Protein AF-0000000087766538 (afdb_homodimer)

Organism: Geotrichum candidum (NCBI:txid1173061)

Structure (mmCIF, N/CA/C/O backbone):
data_AF-0000000087766538-model_v1
#
loop_
_entity.id
_entity.type
_entity.pdbx_description
1 polymer 'Protein PBDC1 homolog'
#
loop_
_atom_site.group_PDB
_atom_site.id
_atom_site.type_symbol
_atom_site.label_atom_id
_atom_site.label_alt_id
_atom_site.label_comp_id
_atom_site.label_asym_id
_atom_site.label_entity_id
_atom_site.label_seq_id
_atom_site.pdbx_PDB_ins_code
_atom_site.Cartn_x
_atom_site.Cartn_y
_atom_site.Cartn_z
_atom_site.occupancy
_atom_site.B_iso_or_equiv
_atom_site.auth_seq_id
_atom_site.auth_comp_id
_atom_site.auth_asym_id
_atom_site.auth_atom_id
_atom_site.pdbx_PDB_model_num
ATOM 1 N N . MET A 1 1 ? 23.531 15.75 -29.156 1 29.16 1 MET A N 1
ATOM 2 C CA . MET A 1 1 ? 23.188 15.992 -27.766 1 29.16 1 MET A CA 1
ATOM 3 C C . MET A 1 1 ? 21.688 15.945 -27.562 1 29.16 1 MET A C 1
ATOM 5 O O . MET A 1 1 ? 20.969 16.859 -27.984 1 29.16 1 MET A O 1
ATOM 9 N N . SER A 1 2 ? 20.969 14.914 -27.734 1 35.72 2 SER A N 1
ATOM 10 C CA . SER A 1 2 ? 19.531 14.688 -27.859 1 35.72 2 SER A CA 1
ATOM 11 C C . SER A 1 2 ? 18.781 15.312 -26.688 1 35.72 2 SER A C 1
ATOM 13 O O . SER A 1 2 ? 19.109 15.055 -25.531 1 35.72 2 SER A O 1
ATOM 15 N N . LEU A 1 3 ? 18.484 16.562 -26.641 1 35.94 3 LEU A N 1
ATOM 16 C CA . LEU A 1 3 ? 17.922 17.547 -25.719 1 35.94 3 LEU A CA 1
ATOM 17 C C . LEU A 1 3 ? 16.719 16.984 -24.984 1 35.94 3 LEU A C 1
ATOM 19 O O . LEU A 1 3 ? 15.656 16.812 -25.578 1 35.94 3 LEU A O 1
ATOM 23 N N . ASN A 1 4 ? 16.719 15.859 -24.281 1 43.88 4 ASN A N 1
ATOM 24 C CA . ASN A 1 4 ? 15.742 15.219 -23.422 1 43.88 4 ASN A CA 1
ATOM 25 C C . ASN A 1 4 ? 14.914 16.25 -22.656 1 43.88 4 ASN A C 1
ATOM 27 O O . ASN A 1 4 ? 15.359 16.766 -21.625 1 43.88 4 ASN A O 1
ATOM 31 N N . THR A 1 5 ? 14.336 17.188 -23.359 1 47.28 5 THR A N 1
ATOM 32 C CA . THR A 1 5 ? 13.523 18.312 -22.938 1 47.28 5 THR A CA 1
ATOM 33 C C . THR A 1 5 ? 12.484 17.875 -21.906 1 47.28 5 THR A C 1
ATOM 35 O O . THR A 1 5 ? 11.703 16.953 -22.156 1 47.28 5 THR A O 1
ATOM 38 N N . PHE A 1 6 ? 12.734 18.141 -20.672 1 52.09 6 PHE A N 1
ATOM 39 C CA . PHE A 1 6 ? 11.781 17.953 -19.578 1 52.09 6 PHE A CA 1
ATOM 40 C C . PHE A 1 6 ? 10.406 18.484 -19.969 1 52.09 6 PHE A C 1
ATOM 42 O O . PHE A 1 6 ? 10.266 19.656 -20.344 1 52.09 6 PHE A O 1
ATOM 49 N N . ASN A 1 7 ? 9.547 17.781 -20.609 1 60.47 7 ASN A N 1
ATOM 50 C CA . ASN A 1 7 ? 8.156 18.109 -20.891 1 60.47 7 ASN A CA 1
ATOM 51 C C . ASN A 1 7 ? 7.285 17.969 -19.641 1 60.47 7 ASN A C 1
ATOM 53 O O . ASN A 1 7 ? 7.039 16.859 -19.172 1 60.47 7 ASN A O 1
ATOM 57 N N . ALA A 1 8 ? 6.992 19.094 -19.047 1 62.19 8 ALA A N 1
ATOM 58 C CA . ALA A 1 8 ? 6.215 19.234 -17.812 1 62.19 8 ALA A CA 1
ATOM 59 C C . ALA A 1 8 ? 4.93 18.422 -17.875 1 62.19 8 ALA A C 1
ATOM 61 O O . ALA A 1 8 ? 4.531 17.797 -16.891 1 62.19 8 ALA A O 1
ATOM 62 N N . GLU A 1 9 ? 4.336 18.453 -19.078 1 65.44 9 GLU A N 1
ATOM 63 C CA . GLU A 1 9 ? 3.088 17.719 -19.234 1 65.44 9 GLU A CA 1
ATOM 64 C C . GLU A 1 9 ? 3.314 16.219 -19.094 1 65.44 9 GLU A C 1
ATOM 66 O O . GLU A 1 9 ? 2.508 15.516 -18.484 1 65.44 9 GLU A O 1
ATOM 71 N N . THR A 1 10 ? 4.395 15.789 -19.75 1 64.88 10 THR A N 1
ATOM 72 C CA . THR A 1 10 ? 4.715 14.367 -19.656 1 64.88 10 THR A CA 1
ATOM 73 C C . THR A 1 10 ? 5.043 13.984 -18.219 1 64.88 10 THR A C 1
ATOM 75 O O . THR A 1 10 ? 4.613 12.938 -17.734 1 64.88 10 THR A O 1
ATOM 78 N N . ALA A 1 11 ? 5.711 14.875 -17.641 1 63.84 11 ALA A N 1
ATOM 79 C CA . ALA A 1 11 ? 6.082 14.633 -16.25 1 63.84 11 ALA A CA 1
ATOM 80 C C . ALA A 1 11 ? 4.844 14.555 -15.359 1 63.84 11 ALA A C 1
ATOM 82 O O . ALA A 1 11 ? 4.75 13.68 -14.492 1 63.84 11 ALA A O 1
ATOM 83 N N . GLU A 1 12 ? 3.891 15.453 -15.578 1 70.38 12 GLU A N 1
ATOM 84 C CA . GLU A 1 12 ? 2.658 15.477 -14.789 1 70.38 12 GLU A CA 1
ATOM 85 C C . GLU A 1 12 ? 1.838 14.211 -15.023 1 70.38 12 GLU A C 1
ATOM 87 O O . GLU A 1 12 ? 1.269 13.648 -14.086 1 70.38 12 GLU A O 1
ATOM 92 N N . ASN A 1 13 ? 1.765 13.852 -16.234 1 71.31 13 ASN A N 1
ATOM 93 C CA . ASN A 1 13 ? 1.028 12.633 -16.562 1 71.31 13 ASN A CA 1
ATOM 94 C C . ASN A 1 13 ? 1.646 11.406 -15.891 1 71.31 13 ASN A C 1
ATOM 96 O O . ASN A 1 13 ? 0.929 10.547 -15.383 1 71.31 13 ASN A O 1
ATOM 100 N N . LEU A 1 14 ? 2.947 11.43 -15.898 1 71.88 14 LEU A N 1
ATOM 101 C CA . LEU A 1 14 ? 3.656 10.312 -15.281 1 71.88 14 LEU A CA 1
ATOM 102 C C . LEU A 1 14 ? 3.418 10.289 -13.773 1 71.88 14 LEU A C 1
ATOM 104 O O . LEU A 1 14 ? 3.25 9.219 -13.188 1 71.88 14 LEU A O 1
ATOM 108 N N . GLU A 1 15 ? 3.332 11.445 -13.242 1 73.69 15 GLU A N 1
ATOM 109 C CA . GLU A 1 15 ? 3.076 11.547 -11.812 1 73.69 15 GLU A CA 1
ATOM 110 C C . GLU A 1 15 ? 1.677 11.047 -11.461 1 73.69 15 GLU A C 1
ATOM 112 O O . GLU A 1 15 ? 1.487 10.367 -10.445 1 73.69 15 GLU A O 1
ATOM 117 N N . ASP A 1 16 ? 0.79 11.367 -12.281 1 77.88 16 ASP A N 1
ATOM 118 C CA . ASP A 1 16 ? -0.583 10.93 -12.047 1 77.88 16 ASP A CA 1
ATOM 119 C C . ASP A 1 16 ? -0.696 9.406 -12.148 1 77.88 16 ASP A C 1
ATOM 121 O O . ASP A 1 16 ? -1.413 8.781 -11.367 1 77.88 16 ASP A O 1
ATOM 125 N N . ILE A 1 17 ? 0 8.922 -13.07 1 74.81 17 ILE A N 1
ATOM 126 C CA . ILE A 1 17 ? -0.01 7.473 -13.258 1 74.81 17 ILE A CA 1
ATOM 127 C C . ILE A 1 17 ? 0.604 6.789 -12.039 1 74.81 17 ILE A C 1
ATOM 129 O O . ILE A 1 17 ? 0.062 5.805 -11.531 1 74.81 17 ILE A O 1
ATOM 133 N N . GLU A 1 18 ? 1.652 7.383 -11.625 1 76.25 18 GLU A N 1
ATOM 134 C CA . GLU A 1 18 ? 2.33 6.844 -10.453 1 76.25 18 GLU A CA 1
ATOM 135 C C . GLU A 1 18 ? 1.41 6.84 -9.234 1 76.25 18 GLU A C 1
ATOM 137 O O . GLU A 1 18 ? 1.348 5.855 -8.5 1 76.25 18 GLU A O 1
ATOM 142 N N . LYS A 1 19 ? 0.728 7.852 -9.148 1 82.69 19 LYS A N 1
ATOM 143 C CA . LYS A 1 19 ? -0.193 7.988 -8.023 1 82.69 19 LYS A CA 1
ATOM 144 C C . LYS A 1 19 ? -1.316 6.957 -8.109 1 82.69 19 LYS A C 1
ATOM 146 O O . LYS A 1 19 ? -1.611 6.273 -7.129 1 82.69 19 LYS A O 1
ATOM 151 N N . GLN A 1 20 ? -1.829 6.859 -9.281 1 83.44 20 GLN A N 1
ATOM 152 C CA . GLN A 1 20 ? -2.941 5.93 -9.453 1 83.44 20 GLN A CA 1
ATOM 153 C C . GLN A 1 20 ? -2.496 4.492 -9.211 1 83.44 20 GLN A C 1
ATOM 155 O O . GLN A 1 20 ? -3.217 3.709 -8.594 1 83.44 20 GLN A O 1
ATOM 160 N N . PHE A 1 21 ? -1.328 4.25 -9.672 1 86.31 21 PHE A N 1
ATOM 161 C CA . PHE A 1 21 ? -0.797 2.908 -9.461 1 86.31 21 PHE A CA 1
ATOM 162 C C . PHE A 1 21 ? -0.579 2.637 -7.98 1 86.31 21 PHE A C 1
ATOM 164 O O . PHE A 1 21 ? -0.972 1.586 -7.473 1 86.31 21 PHE A O 1
ATOM 171 N N . ALA A 1 22 ? 0.004 3.547 -7.32 1 89.25 22 ALA A N 1
ATOM 172 C CA . ALA A 1 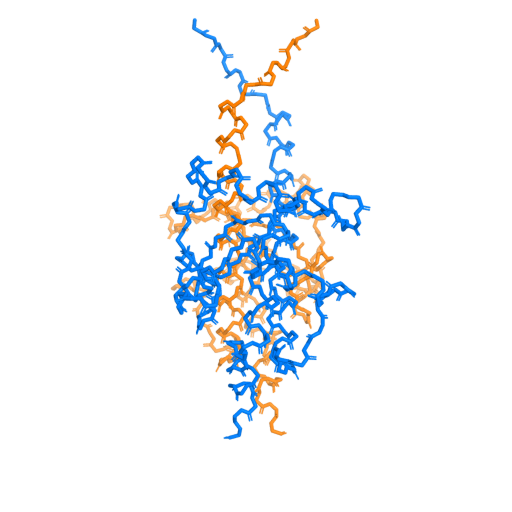22 ? 0.286 3.385 -5.898 1 89.25 22 ALA A CA 1
ATOM 173 C C . ALA A 1 22 ? -1.002 3.203 -5.102 1 89.25 22 ALA A C 1
ATOM 175 O O . ALA A 1 22 ? -1.091 2.322 -4.242 1 89.25 22 ALA A O 1
ATOM 176 N N . VAL A 1 23 ? -1.956 3.939 -5.406 1 90.69 23 VAL A N 1
ATOM 177 C CA . VAL A 1 23 ? -3.24 3.889 -4.715 1 90.69 23 VAL A CA 1
ATOM 178 C C . VAL A 1 23 ? -3.881 2.518 -4.914 1 90.69 23 VAL A C 1
ATOM 180 O O . VAL A 1 23 ? -4.316 1.881 -3.949 1 90.69 23 VAL A O 1
ATOM 183 N N . LYS A 1 24 ? -3.863 2.039 -6.109 1 90.44 24 LYS A N 1
ATOM 184 C CA . LYS A 1 24 ? -4.461 0.739 -6.398 1 90.44 24 LYS A CA 1
ATOM 185 C C . LYS A 1 24 ? -3.684 -0.386 -5.723 1 90.44 24 LYS A C 1
ATOM 187 O O . LYS A 1 24 ? -4.281 -1.309 -5.16 1 90.44 24 LYS A O 1
ATOM 192 N N . ALA A 1 25 ? -2.416 -0.225 -5.773 1 90.06 25 ALA A N 1
ATOM 193 C CA . ALA A 1 25 ? -1.562 -1.25 -5.18 1 90.06 25 ALA A CA 1
ATOM 194 C C . ALA A 1 25 ? -1.761 -1.321 -3.67 1 90.06 25 ALA A C 1
ATOM 196 O O . ALA A 1 25 ? -1.919 -2.408 -3.107 1 90.06 25 ALA A O 1
ATOM 197 N N . VAL A 1 26 ? -1.778 -0.233 -3.055 1 90.69 26 VAL A N 1
ATOM 198 C CA . VAL A 1 26 ? -1.943 -0.183 -1.606 1 90.69 26 VAL A CA 1
ATOM 199 C C . VAL A 1 26 ? -3.334 -0.686 -1.227 1 90.69 26 VAL A C 1
ATOM 201 O O . VAL A 1 26 ? -3.484 -1.454 -0.274 1 90.69 26 VAL A O 1
ATOM 204 N N . ALA A 1 27 ? -4.328 -0.229 -1.927 1 92.06 27 ALA A N 1
ATOM 205 C CA . ALA A 1 27 ? -5.699 -0.667 -1.667 1 92.06 27 ALA A CA 1
ATOM 206 C C . ALA A 1 27 ? -5.82 -2.184 -1.792 1 92.06 27 ALA A C 1
ATOM 208 O O . ALA A 1 27 ? -6.441 -2.832 -0.947 1 92.06 27 ALA A O 1
ATOM 209 N N . HIS A 1 28 ? -5.242 -2.689 -2.791 1 92.31 28 HIS A N 1
ATOM 210 C CA . HIS A 1 28 ? -5.266 -4.133 -2.986 1 92.31 28 HIS A CA 1
ATOM 211 C C . HIS A 1 28 ? -4.57 -4.855 -1.839 1 92.31 28 HIS A C 1
ATOM 213 O O . HIS A 1 28 ? -5.141 -5.77 -1.239 1 92.31 28 HIS A O 1
ATOM 219 N N . ALA A 1 29 ? -3.377 -4.426 -1.562 1 94.19 29 ALA A N 1
ATOM 220 C CA . ALA A 1 29 ? -2.6 -5.062 -0.504 1 94.19 29 ALA A CA 1
ATOM 221 C C . ALA A 1 29 ? -3.34 -5.012 0.829 1 94.19 29 ALA A C 1
ATOM 223 O O . ALA A 1 29 ? -3.414 -6.012 1.544 1 94.19 29 ALA A O 1
ATOM 224 N N . GLN A 1 30 ? -3.914 -3.885 1.136 1 93 30 GLN A N 1
ATOM 225 C CA . GLN A 1 30 ? -4.652 -3.713 2.383 1 93 30 GLN A CA 1
ATOM 226 C C . GLN A 1 30 ? -5.891 -4.605 2.418 1 93 30 GLN A C 1
ATOM 228 O O . GLN A 1 30 ? -6.168 -5.246 3.432 1 93 30 GLN A O 1
ATOM 233 N N . THR A 1 31 ? -6.609 -4.598 1.403 1 93.5 31 THR A N 1
ATOM 234 C CA . THR A 1 31 ? -7.805 -5.434 1.316 1 93.5 31 THR A CA 1
ATOM 235 C C . THR A 1 31 ? -7.441 -6.906 1.483 1 93.5 31 THR A C 1
ATOM 237 O O . THR A 1 31 ? -8.094 -7.629 2.24 1 93.5 31 THR A O 1
ATOM 240 N N . TYR A 1 32 ? -6.469 -7.289 0.818 1 95.25 32 TYR A N 1
ATOM 241 C CA . TYR A 1 32 ? -6.043 -8.688 0.873 1 95.25 32 TYR A CA 1
ATOM 242 C C . TYR A 1 32 ? -5.629 -9.07 2.287 1 95.25 32 TYR A C 1
ATOM 244 O O . TYR A 1 32 ? -6.07 -10.102 2.811 1 95.25 32 TYR A O 1
ATOM 252 N N . MET A 1 33 ? -4.836 -8.266 2.936 1 94.31 33 MET A N 1
ATOM 253 C CA . MET A 1 33 ? -4.398 -8.547 4.301 1 94.31 33 MET A CA 1
ATOM 254 C C . MET A 1 33 ? -5.59 -8.57 5.258 1 94.31 33 MET A C 1
ATOM 256 O O . MET A 1 33 ? -5.629 -9.383 6.18 1 94.31 33 MET A O 1
ATOM 260 N N . THR A 1 34 ? -6.516 -7.695 5.02 1 91.38 34 THR A N 1
ATOM 261 C CA . THR A 1 34 ? -7.727 -7.672 5.836 1 91.38 34 THR A CA 1
ATOM 262 C C . THR A 1 34 ? -8.5 -8.984 5.691 1 91.38 34 THR A C 1
ATOM 264 O O . THR A 1 34 ? -8.945 -9.562 6.684 1 91.38 34 THR A O 1
ATOM 267 N N . ILE A 1 35 ? -8.664 -9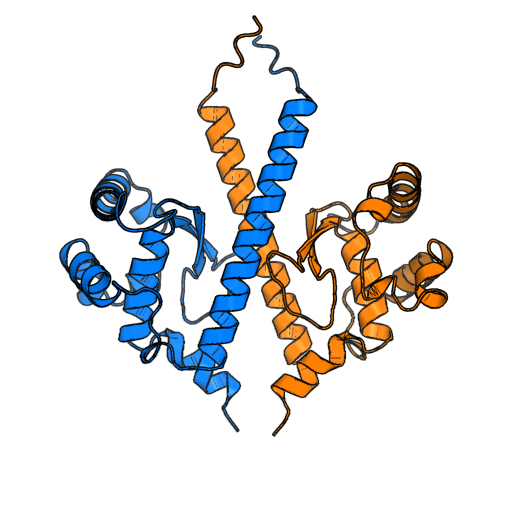.469 4.484 1 94.5 35 ILE A N 1
ATOM 268 C CA . ILE A 1 35 ? -9.375 -10.719 4.234 1 94.5 35 ILE A CA 1
ATOM 269 C C . ILE A 1 35 ? -8.641 -11.867 4.922 1 94.5 35 ILE A C 1
ATOM 271 O O . ILE A 1 35 ? -9.273 -12.711 5.566 1 94.5 35 ILE A O 1
ATOM 275 N N . LEU A 1 36 ? -7.316 -11.883 4.859 1 96.06 36 LEU A N 1
ATOM 276 C CA . LEU A 1 36 ? -6.512 -12.938 5.461 1 96.06 36 LEU A CA 1
ATOM 277 C C . LEU A 1 36 ? -6.613 -12.898 6.98 1 96.06 36 LEU A C 1
ATOM 279 O O . LEU A 1 36 ? -6.406 -13.914 7.648 1 96.06 36 LEU A O 1
ATOM 283 N N . SER A 1 37 ? -6.836 -11.711 7.492 1 92.5 37 SER A N 1
ATOM 284 C CA . SER A 1 37 ? -6.977 -11.586 8.938 1 92.5 37 SER A CA 1
ATOM 285 C C . SER A 1 37 ? -8.344 -12.07 9.406 1 92.5 37 SER A C 1
ATOM 287 O O . SER A 1 37 ? -8.516 -12.453 10.57 1 92.5 37 SER A O 1
ATOM 289 N N . LYS A 1 38 ? -9.328 -12.086 8.539 1 93.12 38 LYS A N 1
ATOM 290 C CA . LYS A 1 38 ? -10.695 -12.438 8.906 1 93.12 38 LYS A CA 1
ATOM 291 C C . LYS A 1 38 ? -11 -13.891 8.57 1 93.12 38 LYS A C 1
ATOM 293 O O . LYS A 1 38 ? -11.883 -14.5 9.164 1 93.12 38 LYS A O 1
ATOM 298 N N . ARG A 1 39 ? -10.32 -14.43 7.582 1 96.38 39 ARG A N 1
ATOM 299 C CA . ARG A 1 39 ? -10.484 -15.812 7.141 1 96.38 39 ARG A CA 1
ATOM 300 C C . ARG A 1 39 ? -9.133 -16.469 6.867 1 96.38 39 ARG A C 1
ATOM 302 O O . ARG A 1 39 ? -8.219 -15.812 6.359 1 96.38 39 ARG A O 1
ATOM 309 N N . LYS A 1 40 ? -9.125 -17.719 7.156 1 97.12 40 LYS A N 1
ATOM 310 C CA . LYS A 1 40 ? -7.906 -18.438 6.816 1 97.12 40 LYS A CA 1
ATOM 311 C C . LYS A 1 40 ? -7.672 -18.438 5.309 1 97.12 40 LYS A C 1
ATOM 313 O O . LYS A 1 40 ? -8.609 -18.625 4.527 1 97.12 40 LYS A O 1
ATOM 318 N N . GLY A 1 41 ? -6.438 -18.281 4.938 1 97.06 41 GLY A N 1
ATOM 319 C CA . GLY A 1 41 ? -6.098 -18.328 3.525 1 97.06 41 GLY A CA 1
ATOM 320 C C . GLY A 1 41 ? -6.531 -19.625 2.855 1 97.06 41 GLY A C 1
ATOM 321 O O . GLY A 1 41 ? -7 -19.609 1.716 1 97.06 41 GLY A O 1
ATOM 322 N N . SER A 1 42 ? -6.375 -20.656 3.533 1 97.31 42 SER A N 1
ATOM 323 C CA . SER A 1 42 ? -6.695 -21.984 3.008 1 97.31 42 SER A CA 1
ATOM 324 C C . SER A 1 42 ? -8.18 -22.109 2.684 1 97.31 42 SER A C 1
ATOM 326 O O . SER A 1 42 ? -8.586 -23.016 1.956 1 97.31 42 SER A O 1
ATOM 328 N N . GLU A 1 43 ? -8.961 -21.203 3.182 1 96.38 43 GLU A N 1
ATOM 329 C CA . GLU A 1 43 ? -10.398 -21.25 2.967 1 96.38 43 GLU A CA 1
ATOM 330 C C . GLU A 1 43 ? -10.828 -20.219 1.921 1 96.38 43 GLU A C 1
ATOM 332 O O . GLU A 1 43 ? -12 -20.172 1.539 1 96.38 43 GLU A O 1
ATOM 337 N N . LEU A 1 44 ? -9.977 -19.453 1.443 1 95.62 44 LEU A N 1
ATOM 338 C CA . LEU A 1 44 ? -10.281 -18.328 0.561 1 95.62 44 LEU A CA 1
ATOM 339 C C . LEU A 1 44 ? -10.273 -18.766 -0.899 1 95.62 44 LEU A C 1
ATOM 341 O O . LEU A 1 44 ? -9.516 -19.672 -1.277 1 95.62 44 LEU A O 1
ATOM 345 N N . ARG A 1 45 ? -11.156 -18.141 -1.675 1 94.94 45 ARG A N 1
ATOM 346 C CA . ARG A 1 45 ? -11.117 -18.172 -3.133 1 94.94 45 ARG A CA 1
ATOM 347 C C . ARG A 1 45 ? -10.812 -16.781 -3.701 1 94.94 45 ARG A C 1
ATOM 349 O O . ARG A 1 45 ? -11.562 -15.836 -3.48 1 94.94 45 ARG A O 1
ATOM 356 N N . LEU A 1 46 ? -9.734 -16.656 -4.406 1 94.38 46 LEU A N 1
ATOM 357 C CA . LEU A 1 46 ? -9.328 -15.359 -4.926 1 94.38 46 LEU A CA 1
ATOM 358 C C . LEU A 1 46 ? -10.016 -15.062 -6.25 1 94.38 46 LEU A C 1
ATOM 360 O O . LEU A 1 46 ? -10.305 -13.906 -6.559 1 94.38 46 LEU A O 1
ATOM 364 N N . THR A 1 47 ? -10.203 -16.078 -7.047 1 94.44 47 THR A N 1
ATOM 365 C CA . THR A 1 47 ? -10.891 -15.969 -8.328 1 94.44 47 THR A CA 1
ATOM 366 C C . THR A 1 47 ? -11.758 -17.203 -8.578 1 94.44 47 THR A C 1
ATOM 368 O O . THR A 1 47 ? -11.609 -18.219 -7.902 1 94.44 47 THR A O 1
ATOM 371 N N . PRO A 1 48 ? -12.586 -17.078 -9.539 1 93.94 48 PRO A N 1
ATOM 372 C CA . PRO A 1 48 ? -13.398 -18.25 -9.867 1 93.94 48 PRO A CA 1
ATOM 373 C C . PRO A 1 48 ? -12.578 -19.391 -10.484 1 93.94 48 PRO A C 1
ATOM 375 O O . PRO A 1 48 ? -13.047 -20.516 -10.555 1 93.94 48 PRO A O 1
ATOM 378 N N . LYS A 1 49 ? -11.359 -19.141 -10.836 1 95.62 49 LYS A N 1
ATOM 379 C CA . LYS A 1 49 ? -10.555 -20.125 -11.555 1 95.62 49 LYS A CA 1
ATOM 380 C C . LYS A 1 49 ? -9.375 -20.594 -10.711 1 95.62 49 LYS A C 1
ATOM 382 O O . LYS A 1 49 ? -8.352 -21.016 -11.25 1 95.62 49 LYS A O 1
ATOM 387 N N . ASP A 1 50 ? -9.516 -20.5 -9.5 1 97.44 50 ASP A N 1
ATOM 388 C CA . ASP A 1 50 ? -8.398 -20.812 -8.609 1 97.44 50 ASP A CA 1
ATOM 389 C C . ASP A 1 50 ? -7.875 -22.219 -8.859 1 97.44 50 ASP A C 1
ATOM 391 O O . ASP A 1 50 ? -6.66 -22.438 -8.914 1 97.44 50 ASP A O 1
ATOM 395 N N . ASP A 1 51 ? -8.75 -23.219 -8.984 1 97.81 51 ASP A N 1
ATOM 396 C CA . ASP A 1 51 ? -8.336 -24.609 -9.195 1 97.81 51 ASP A CA 1
ATOM 397 C C . ASP A 1 51 ? -7.539 -24.75 -10.492 1 97.81 51 ASP A C 1
ATOM 399 O O . ASP A 1 51 ? -6.484 -25.375 -10.516 1 97.81 51 ASP A O 1
ATOM 403 N N . GLU A 1 52 ? -8.039 -24.141 -11.484 1 97.62 52 GLU A N 1
ATOM 404 C CA . GLU A 1 52 ? -7.371 -24.172 -12.781 1 97.62 52 GLU A CA 1
ATOM 405 C C . GLU A 1 52 ? -5.996 -23.516 -12.711 1 97.62 52 GLU A C 1
ATOM 407 O O . GLU A 1 52 ? -5.012 -24.062 -13.219 1 97.62 52 GLU A O 1
ATOM 412 N N . ILE A 1 53 ? -5.965 -22.375 -12.086 1 97.81 53 ILE A N 1
ATOM 413 C CA . ILE A 1 53 ? -4.719 -21.625 -11.984 1 97.81 53 ILE A CA 1
ATOM 414 C C . ILE A 1 53 ? -3.705 -22.406 -11.156 1 97.81 53 ILE A C 1
ATOM 416 O O . ILE A 1 53 ? -2.531 -22.5 -11.523 1 97.81 53 ILE A O 1
ATOM 420 N N . TYR A 1 54 ? -4.152 -22.984 -10.109 1 98.5 54 TYR A N 1
ATOM 421 C CA . TYR A 1 54 ? -3.275 -23.781 -9.266 1 98.5 54 TYR A CA 1
ATOM 422 C C . TYR A 1 54 ? -2.662 -24.938 -10.055 1 98.5 54 TYR A C 1
ATOM 424 O O . TYR A 1 54 ? -1.44 -25.094 -10.078 1 98.5 54 TYR A O 1
ATOM 432 N N . ASP A 1 55 ? -3.514 -25.688 -10.688 1 98.62 55 ASP A N 1
ATOM 433 C CA . ASP A 1 55 ? -3.053 -26.859 -11.445 1 98.62 55 ASP A CA 1
ATOM 434 C C . ASP A 1 55 ? -2.068 -26.438 -12.531 1 98.62 55 ASP A C 1
ATOM 436 O O . ASP A 1 55 ? -1.03 -27.078 -12.719 1 98.62 55 ASP A O 1
ATOM 440 N N . HIS A 1 56 ? -2.42 -25.438 -13.164 1 98.62 56 HIS A N 1
ATOM 441 C CA . HIS A 1 56 ? -1.54 -24.938 -14.211 1 98.62 56 HIS A CA 1
ATOM 442 C C . HIS A 1 56 ? -0.208 -24.453 -13.641 1 98.62 56 HIS A C 1
ATOM 444 O O . HIS A 1 56 ? 0.852 -24.75 -14.195 1 98.62 56 HIS A O 1
ATOM 450 N N . ALA A 1 57 ? -0.185 -23.719 -12.562 1 98.44 57 ALA A N 1
ATOM 451 C CA . ALA A 1 57 ? 1.027 -23.172 -11.953 1 98.44 57 ALA A CA 1
ATOM 452 C C . ALA A 1 57 ? 1.978 -24.297 -11.531 1 98.44 57 ALA A C 1
ATOM 454 O O . ALA A 1 57 ? 3.174 -24.25 -11.828 1 98.44 57 ALA A O 1
ATOM 455 N N . VAL A 1 58 ? 1.429 -25.328 -10.906 1 98.31 58 VAL A N 1
ATOM 456 C CA . VAL A 1 58 ? 2.297 -26.375 -10.391 1 98.31 58 VAL A CA 1
ATOM 457 C C . VAL A 1 58 ? 2.814 -27.234 -11.539 1 98.31 58 VAL A C 1
ATOM 459 O O . VAL A 1 58 ? 3.857 -27.875 -11.422 1 98.31 58 VAL A O 1
ATOM 462 N N . THR A 1 59 ? 2.076 -27.266 -12.688 1 98.25 59 THR A N 1
ATOM 463 C CA . THR A 1 59 ? 2.529 -27.984 -13.875 1 98.25 59 THR A CA 1
ATOM 464 C C . THR A 1 59 ? 3.604 -27.188 -14.609 1 98.25 59 THR A C 1
ATOM 466 O O . THR A 1 59 ? 4.641 -27.734 -14.984 1 98.25 59 THR A O 1
ATOM 469 N N . ALA A 1 60 ? 3.352 -25.938 -14.742 1 98 60 ALA A N 1
ATOM 470 C CA . ALA A 1 60 ? 4.281 -25.062 -15.453 1 98 60 ALA A CA 1
ATOM 471 C C . ALA A 1 60 ? 5.531 -24.797 -14.617 1 98 60 ALA A C 1
ATOM 473 O O . ALA A 1 60 ? 6.625 -24.625 -15.172 1 98 60 ALA A O 1
ATOM 474 N N . PHE A 1 61 ? 5.406 -24.719 -13.328 1 98.31 61 PHE A N 1
ATOM 475 C CA . PHE A 1 61 ? 6.488 -24.484 -12.375 1 98.31 61 PHE A CA 1
ATOM 476 C C . PHE A 1 61 ? 6.492 -25.562 -11.289 1 98.31 61 PHE A C 1
ATOM 478 O O . PHE A 1 61 ? 6.109 -25.297 -10.148 1 98.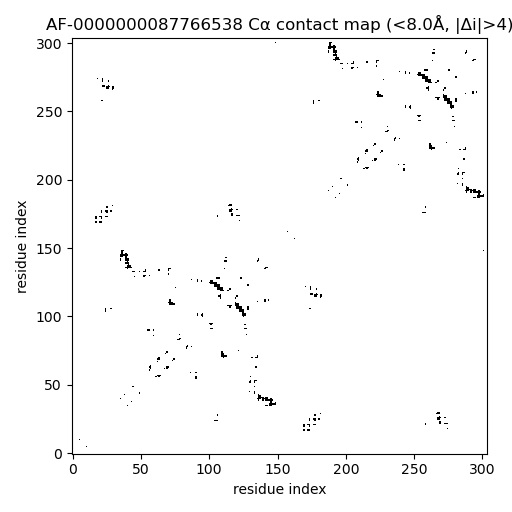31 61 PHE A O 1
ATOM 485 N N . PRO A 1 62 ? 7.023 -26.703 -11.609 1 98.12 62 PRO A N 1
ATOM 486 C CA . PRO A 1 62 ? 7.016 -27.797 -10.648 1 98.12 62 PRO A CA 1
ATOM 487 C C . PRO A 1 62 ? 7.75 -27.453 -9.352 1 98.12 62 PRO A C 1
ATOM 489 O O . PRO A 1 62 ? 7.555 -28.125 -8.336 1 98.12 62 PRO A O 1
ATOM 492 N N . GLU A 1 63 ? 8.562 -26.438 -9.391 1 97.12 63 GLU A N 1
ATOM 493 C CA . GLU A 1 63 ? 9.289 -25.984 -8.203 1 97.12 63 GLU A CA 1
ATOM 494 C C . GLU A 1 63 ? 8.328 -25.578 -7.09 1 97.12 63 GLU A C 1
ATOM 496 O O . GLU A 1 63 ? 8.703 -25.594 -5.914 1 97.12 63 GLU A O 1
ATOM 501 N N . PHE A 1 64 ? 7.113 -25.281 -7.41 1 98.06 64 PHE A N 1
ATOM 502 C CA . PHE A 1 64 ? 6.117 -24.984 -6.387 1 98.06 64 PHE A CA 1
ATOM 503 C C . PHE A 1 64 ? 5.98 -26.156 -5.418 1 98.06 64 PHE A C 1
ATOM 505 O O . PHE A 1 64 ? 5.832 -25.953 -4.211 1 98.06 64 PHE A O 1
ATOM 512 N N . LEU A 1 65 ? 6.031 -27.328 -5.98 1 97.69 65 LEU A N 1
ATOM 513 C CA . LEU A 1 65 ? 5.812 -28.531 -5.18 1 97.69 65 LEU A CA 1
ATOM 514 C C . LEU A 1 65 ? 7.145 -29.141 -4.738 1 97.69 65 LEU A C 1
ATOM 516 O O . LEU A 1 65 ? 7.25 -29.672 -3.631 1 97.69 65 LEU A O 1
ATOM 520 N N . THR A 1 66 ? 8.188 -28.969 -5.605 1 97.44 66 THR A N 1
ATOM 521 C CA . THR A 1 66 ? 9.422 -29.703 -5.371 1 97.44 66 THR A CA 1
ATOM 522 C C . THR A 1 66 ? 10.406 -28.875 -4.547 1 97.44 66 THR A C 1
ATOM 524 O O . THR A 1 66 ? 11.328 -29.406 -3.938 1 97.44 66 THR A O 1
ATOM 527 N N . ASP A 1 67 ? 10.273 -27.578 -4.598 1 96.69 67 ASP A N 1
ATOM 528 C CA . ASP A 1 67 ? 11.109 -26.672 -3.83 1 96.69 67 ASP A CA 1
ATOM 529 C C . ASP A 1 67 ? 10.297 -25.938 -2.771 1 96.69 67 ASP A C 1
ATOM 531 O O . ASP A 1 67 ? 9.508 -25.047 -3.098 1 96.69 67 ASP A O 1
ATOM 535 N N . PRO A 1 68 ? 10.516 -26.25 -1.521 1 92.75 68 PRO A N 1
ATOM 536 C CA . PRO A 1 68 ? 9.727 -25.625 -0.457 1 92.75 68 PRO A CA 1
ATOM 537 C C . PRO A 1 68 ? 9.938 -24.125 -0.38 1 92.75 68 PRO A C 1
ATOM 539 O O . PRO A 1 68 ? 9.086 -23.406 0.159 1 92.75 68 PRO A O 1
ATOM 542 N N . ASN A 1 69 ? 10.961 -23.625 -0.996 1 95.56 69 ASN A N 1
ATOM 543 C CA . ASN A 1 69 ? 11.289 -22.203 -0.915 1 95.56 69 ASN A CA 1
ATOM 544 C C . ASN A 1 69 ? 10.703 -21.422 -2.09 1 95.56 69 ASN A C 1
ATOM 546 O O . ASN A 1 69 ? 10.633 -20.203 -2.053 1 95.56 69 ASN A O 1
ATOM 550 N N . PHE A 1 70 ? 10.281 -22.109 -3.078 1 97.12 70 PHE A N 1
ATOM 551 C CA . PHE A 1 70 ? 9.883 -21.453 -4.316 1 97.12 70 PHE A CA 1
ATOM 552 C C . PHE A 1 70 ? 8.773 -20.453 -4.062 1 97.12 70 PHE A C 1
ATOM 554 O O . PHE A 1 70 ? 8.828 -19.312 -4.555 1 97.12 70 PHE A O 1
ATOM 561 N N . ALA A 1 71 ? 7.785 -20.781 -3.234 1 97.19 71 ALA A N 1
ATOM 562 C CA . ALA A 1 71 ? 6.645 -19.906 -2.98 1 97.19 71 ALA A CA 1
ATOM 563 C C . ALA A 1 71 ? 6.84 -19.109 -1.699 1 97.19 71 ALA A C 1
ATOM 565 O O . ALA A 1 71 ? 6.055 -18.203 -1.396 1 97.19 71 ALA A O 1
ATOM 566 N N . THR A 1 72 ? 7.91 -19.391 -0.863 1 97 72 THR A N 1
ATOM 567 C CA . THR A 1 72 ? 8.07 -18.75 0.435 1 97 72 THR A CA 1
ATOM 568 C C . THR A 1 72 ? 9.273 -17.812 0.426 1 97 72 THR A C 1
ATOM 570 O O . THR A 1 72 ? 9.398 -16.953 1.302 1 97 72 THR A O 1
ATOM 573 N N . HIS A 1 73 ? 10.188 -18 -0.474 1 96 73 HIS A N 1
ATOM 574 C CA . HIS A 1 73 ? 11.336 -17.125 -0.695 1 96 73 HIS A CA 1
ATOM 575 C C . HIS A 1 73 ? 11.531 -16.828 -2.18 1 96 73 HIS A C 1
ATOM 577 O O . HIS A 1 73 ? 12.422 -17.406 -2.816 1 96 73 HIS A O 1
ATOM 583 N N . ILE A 1 74 ? 10.75 -15.953 -2.672 1 95.94 74 ILE A N 1
ATOM 584 C CA . ILE A 1 74 ? 10.727 -15.695 -4.105 1 95.94 74 ILE A CA 1
ATOM 585 C C . ILE A 1 74 ? 12.055 -15.086 -4.547 1 95.94 74 ILE A C 1
ATOM 587 O O . ILE A 1 74 ? 12.539 -14.125 -3.943 1 95.94 74 ILE A O 1
ATOM 591 N N . ASP A 1 75 ? 12.609 -15.664 -5.48 1 93.62 75 ASP A N 1
ATOM 592 C CA . ASP A 1 75 ? 13.828 -15.18 -6.117 1 93.62 75 ASP A CA 1
ATOM 593 C C . ASP A 1 75 ? 13.5 -14.312 -7.332 1 93.62 75 ASP A C 1
ATOM 595 O O . ASP A 1 75 ? 13.32 -14.828 -8.438 1 93.62 75 ASP A O 1
ATOM 599 N N . GLU A 1 76 ? 13.477 -13.031 -7.156 1 91.06 76 GLU A N 1
ATOM 600 C CA . GLU A 1 76 ? 13.078 -12.102 -8.203 1 91.06 76 GLU A CA 1
ATOM 601 C C . GLU A 1 76 ? 14.031 -12.164 -9.391 1 91.06 76 GLU A C 1
ATOM 603 O O . GLU A 1 76 ? 13.609 -12.008 -10.539 1 91.06 76 GLU A O 1
ATOM 608 N N . ASP A 1 77 ? 15.32 -12.375 -9.109 1 92 77 ASP A N 1
ATOM 609 C CA . ASP A 1 77 ? 16.312 -12.438 -10.18 1 92 77 ASP A CA 1
ATOM 610 C C . ASP A 1 77 ? 16.031 -13.617 -11.117 1 92 77 ASP A C 1
ATOM 612 O O . ASP A 1 77 ? 16.156 -13.484 -12.336 1 92 77 ASP A O 1
ATOM 616 N N . LYS A 1 78 ? 15.703 -14.719 -10.523 1 93.81 78 LYS A N 1
ATOM 617 C CA . LYS A 1 78 ? 15.375 -15.891 -11.328 1 93.81 78 LYS A CA 1
ATOM 618 C C . LYS A 1 78 ? 14.117 -15.648 -12.156 1 93.81 78 LYS A C 1
ATOM 620 O O . LYS A 1 78 ? 14.055 -16.016 -13.328 1 93.81 78 LYS A O 1
ATOM 625 N N . MET A 1 79 ? 13.133 -15.016 -11.57 1 93.62 79 MET A N 1
ATOM 626 C CA . MET A 1 79 ? 11.875 -14.734 -12.25 1 93.62 79 MET A CA 1
ATOM 627 C C . MET A 1 79 ? 12.094 -13.781 -13.422 1 93.62 79 MET A C 1
ATOM 629 O O . MET A 1 79 ? 11.422 -13.898 -14.453 1 93.62 79 MET A O 1
ATOM 633 N N . LYS A 1 80 ? 13.094 -12.953 -13.273 1 89.88 80 LYS A N 1
ATOM 634 C CA . LYS A 1 80 ? 13.328 -11.922 -14.281 1 89.88 80 LYS A CA 1
ATOM 635 C C . LYS A 1 80 ? 14.438 -12.328 -15.242 1 89.88 80 LYS A C 1
ATOM 637 O O . LYS A 1 80 ? 14.836 -11.539 -16.109 1 89.88 80 LYS A O 1
ATOM 642 N N . SER A 1 81 ? 14.977 -13.469 -15 1 94.31 81 SER A N 1
ATOM 643 C CA . SER A 1 81 ? 15.945 -14 -15.953 1 94.31 81 SER A CA 1
ATOM 644 C C . SER A 1 81 ? 15.312 -14.242 -17.312 1 94.31 81 SER A C 1
ATOM 646 O O . SER A 1 81 ? 14.086 -14.172 -17.453 1 94.31 81 SER A O 1
ATOM 648 N N . GLN A 1 82 ? 16.125 -14.445 -18.312 1 95.44 82 GLN A N 1
ATOM 649 C CA . GLN A 1 82 ? 15.602 -14.711 -19.656 1 95.44 82 GLN A CA 1
ATOM 650 C C . GLN A 1 82 ? 14.664 -15.914 -19.641 1 95.44 82 GLN A C 1
ATOM 652 O O . GLN A 1 82 ? 13.562 -15.859 -20.188 1 95.44 82 GLN A O 1
ATOM 657 N N . GLU A 1 83 ? 15.164 -16.984 -19.078 1 96 83 GLU A N 1
ATOM 658 C CA . GLU A 1 83 ? 14.359 -18.203 -19 1 96 83 GLU A CA 1
ATOM 659 C C . GLU A 1 83 ? 13.109 -17.969 -18.156 1 96 83 GLU A C 1
ATOM 661 O O . GLU A 1 83 ? 12.016 -18.406 -18.516 1 96 83 GLU A O 1
ATOM 666 N N . GLY A 1 84 ? 13.219 -17.359 -16.953 1 96.25 84 GLY A N 1
ATOM 667 C CA . GLY A 1 84 ? 12.094 -17.078 -16.078 1 96.25 84 GLY A CA 1
ATOM 668 C C . GLY A 1 84 ? 11.016 -16.234 -16.75 1 96.25 84 GLY A C 1
ATOM 669 O O . GLY A 1 84 ? 9.828 -16.562 -16.656 1 96.25 84 GLY A O 1
ATOM 670 N N . LYS A 1 85 ? 11.484 -15.227 -17.469 1 95.12 85 LYS A N 1
ATOM 671 C CA . LYS A 1 85 ? 10.547 -14.359 -18.172 1 95.12 85 LYS A CA 1
ATOM 672 C C . LYS A 1 85 ? 9.758 -15.133 -19.219 1 95.12 85 LYS A C 1
ATOM 674 O O . LYS A 1 85 ? 8.555 -14.93 -19.375 1 95.12 85 LYS A O 1
ATOM 679 N N . LYS A 1 86 ? 10.461 -15.93 -19.906 1 97.12 86 LYS A N 1
ATOM 680 C CA . LYS A 1 86 ? 9.812 -16.719 -20.953 1 97.12 86 LYS A CA 1
ATOM 681 C C . LYS A 1 86 ? 8.758 -17.656 -20.359 1 97.12 86 LYS A C 1
ATOM 683 O O . LYS A 1 86 ? 7.629 -17.703 -20.844 1 97.12 86 LYS A O 1
ATOM 688 N N . ARG A 1 87 ? 9.094 -18.359 -19.328 1 97.44 87 ARG A N 1
ATOM 689 C CA . ARG A 1 87 ? 8.188 -19.297 -18.688 1 97.44 87 ARG A CA 1
ATOM 690 C C . ARG A 1 87 ? 6.961 -18.594 -18.125 1 97.44 87 ARG A C 1
ATOM 692 O O . ARG A 1 87 ? 5.832 -19.047 -18.312 1 97.44 87 ARG A O 1
ATOM 699 N N . TRP A 1 88 ? 7.145 -17.516 -17.453 1 97.5 88 TRP A N 1
ATOM 700 C CA . TRP A 1 88 ? 6.039 -16.781 -16.859 1 97.5 88 TRP A CA 1
ATOM 701 C C . TRP A 1 88 ? 5.164 -16.141 -17.922 1 97.5 88 TRP A C 1
ATOM 703 O O . TRP A 1 88 ? 3.945 -16.031 -17.766 1 97.5 88 TRP A O 1
ATOM 713 N N . ARG A 1 89 ? 5.789 -15.664 -19.016 1 96.38 89 ARG A N 1
ATOM 714 C CA . ARG A 1 89 ? 5.02 -15.109 -20.125 1 96.38 89 ARG A CA 1
ATOM 715 C C . ARG A 1 89 ? 4.078 -16.156 -20.703 1 96.38 89 ARG A C 1
ATOM 717 O O . ARG A 1 89 ? 2.906 -15.867 -20.969 1 96.38 89 ARG A O 1
ATOM 724 N N . GLU A 1 90 ? 4.648 -17.297 -20.969 1 97.19 90 GLU A N 1
ATOM 725 C CA . GLU A 1 90 ? 3.826 -18.375 -21.5 1 97.19 90 GLU A CA 1
ATOM 726 C C . GLU A 1 90 ? 2.674 -18.703 -20.547 1 97.19 90 GLU A C 1
ATOM 728 O O . GLU A 1 90 ? 1.537 -18.891 -20.984 1 97.19 90 GLU A O 1
ATOM 733 N N . PHE A 1 91 ? 2.934 -18.781 -19.297 1 97.94 91 PHE A N 1
ATOM 734 C CA . PHE A 1 91 ? 1.92 -19.031 -18.281 1 97.94 91 PHE A CA 1
ATOM 735 C C . PHE A 1 91 ? 0.839 -17.953 -18.328 1 97.94 91 PHE A C 1
ATOM 737 O O . PHE A 1 91 ? -0.351 -18.266 -18.406 1 97.94 91 PHE A O 1
ATOM 744 N N . MET A 1 92 ? 1.238 -16.688 -18.328 1 96.31 92 MET A N 1
ATOM 745 C CA . MET A 1 92 ? 0.307 -15.562 -18.219 1 96.31 92 MET A CA 1
ATOM 746 C C . MET A 1 92 ? -0.53 -15.422 -19.484 1 96.31 92 MET A C 1
ATOM 748 O O . MET A 1 92 ? -1.708 -15.062 -19.422 1 96.31 92 MET A O 1
ATOM 752 N N . ASN A 1 93 ? 0.064 -15.68 -20.594 1 95.69 93 ASN A N 1
ATOM 753 C CA . ASN A 1 93 ? -0.61 -15.5 -21.875 1 95.69 93 ASN A CA 1
ATOM 754 C C . ASN A 1 93 ? -1.84 -16.391 -21.984 1 95.69 93 ASN A C 1
ATOM 756 O O . ASN A 1 93 ? -2.795 -16.062 -22.688 1 95.69 93 ASN A O 1
ATOM 760 N N . THR A 1 94 ? -1.819 -17.453 -21.312 1 96.12 94 THR A N 1
ATOM 761 C CA . THR A 1 94 ? -2.949 -18.375 -21.297 1 96.12 94 THR A CA 1
ATOM 762 C C . THR A 1 94 ? -4.199 -17.703 -20.75 1 96.12 94 THR A C 1
ATOM 764 O O . THR A 1 94 ? -5.32 -18.109 -21.062 1 96.12 94 THR A O 1
ATOM 767 N N . TYR A 1 95 ? -4.02 -16.641 -19.953 1 96.38 95 TYR A N 1
ATOM 768 C CA . TYR A 1 95 ? -5.141 -16.047 -19.234 1 96.38 95 TYR A CA 1
ATOM 769 C C . TYR A 1 95 ? -5.469 -14.672 -19.781 1 96.38 95 TYR A C 1
ATOM 771 O O . TYR A 1 95 ? -6.281 -13.945 -19.188 1 96.38 95 TYR A O 1
ATOM 779 N N . GLU A 1 96 ? -4.887 -14.266 -20.828 1 92.94 96 GLU A N 1
ATOM 780 C CA . GLU A 1 96 ? -5.047 -12.93 -21.406 1 92.94 96 GLU A CA 1
ATOM 781 C C . GLU A 1 96 ? -6.508 -12.641 -21.734 1 92.94 96 GLU A C 1
ATOM 783 O O . GLU A 1 96 ? -6.996 -11.539 -21.484 1 92.94 96 GLU A O 1
ATOM 788 N N . LYS A 1 97 ? -7.25 -13.641 -22.125 1 91.25 97 LYS A N 1
ATOM 789 C CA . LYS A 1 97 ? -8.625 -13.43 -22.562 1 91.25 97 LYS A CA 1
ATOM 790 C C . LYS A 1 97 ? -9.617 -13.781 -21.453 1 91.25 97 LYS A C 1
ATOM 792 O O . LYS A 1 97 ? -10.805 -13.492 -21.562 1 91.25 97 LYS A O 1
ATOM 797 N N . THR A 1 98 ? -9.125 -14.383 -20.406 1 91.38 98 THR A N 1
ATOM 798 C CA . THR A 1 98 ? -10.07 -14.922 -19.438 1 91.38 98 THR A CA 1
ATOM 799 C C . THR A 1 98 ? -9.953 -14.188 -18.094 1 91.38 98 THR A C 1
ATOM 801 O O . THR A 1 98 ? -10.883 -14.203 -17.281 1 91.38 98 THR A O 1
ATOM 804 N N . VAL A 1 99 ? -8.828 -13.586 -17.859 1 89.88 99 VAL A N 1
ATOM 805 C CA . VAL A 1 99 ? -8.633 -12.859 -16.609 1 89.88 99 VAL A CA 1
ATOM 806 C C . VAL A 1 99 ? -8.391 -11.383 -16.906 1 89.88 99 VAL A C 1
ATOM 808 O O . VAL A 1 99 ? -7.445 -11.031 -17.625 1 89.88 99 VAL A O 1
ATOM 811 N N . GLU A 1 100 ? -9.336 -10.609 -16.375 1 87.5 100 GLU A N 1
ATOM 812 C CA . GLU A 1 100 ? -9.188 -9.172 -16.547 1 87.5 100 GLU A CA 1
ATOM 813 C C . GLU A 1 100 ? -7.91 -8.656 -15.891 1 87.5 100 GLU A C 1
ATOM 815 O O . GLU A 1 100 ? -7.582 -9.055 -14.773 1 87.5 100 GLU A O 1
ATOM 820 N N . ASP A 1 101 ? -7.164 -7.785 -16.641 1 87.81 101 ASP A N 1
ATOM 821 C CA . ASP A 1 101 ? -5.969 -7.137 -16.109 1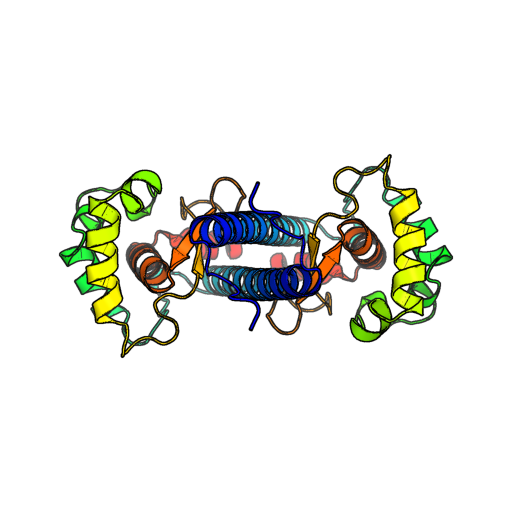 87.81 101 ASP A CA 1
ATOM 822 C C . ASP A 1 101 ? -4.953 -8.172 -15.633 1 87.81 101 ASP A C 1
ATOM 824 O O . ASP A 1 101 ? -4.348 -8.008 -14.57 1 87.81 101 ASP A O 1
ATOM 828 N N . PHE A 1 102 ? -4.848 -9.273 -16.438 1 90.38 102 PHE A N 1
ATOM 829 C CA . PHE A 1 102 ? -4 -10.398 -16.062 1 90.38 102 PHE A CA 1
ATOM 830 C C . PHE A 1 102 ? -2.547 -9.953 -15.922 1 90.38 102 PHE A C 1
ATOM 832 O O . PHE A 1 102 ? -1.766 -10.594 -15.219 1 90.38 102 PHE A O 1
ATOM 839 N N . ASN A 1 103 ? -2.193 -8.812 -16.625 1 89.62 103 ASN A N 1
ATOM 840 C CA . ASN A 1 103 ? -0.81 -8.344 -16.609 1 89.62 103 ASN A CA 1
ATOM 841 C C . ASN A 1 103 ? -0.654 -7.07 -15.789 1 89.62 103 ASN A C 1
ATOM 843 O O . ASN A 1 103 ? 0.374 -6.395 -15.867 1 89.62 103 ASN A O 1
ATOM 847 N N . PHE A 1 104 ? -1.664 -6.785 -15.055 1 87.19 104 PHE A N 1
ATOM 848 C CA . PHE A 1 104 ? -1.63 -5.586 -14.227 1 87.19 104 PHE A CA 1
ATOM 849 C C . PHE A 1 104 ? -0.606 -5.727 -13.102 1 87.19 104 PHE A C 1
ATOM 851 O O . PHE A 1 104 ? -0.501 -6.789 -12.484 1 87.19 104 PHE A O 1
ATOM 858 N N . GLY A 1 105 ? 0.191 -4.699 -12.867 1 89.06 105 GLY A N 1
ATOM 859 C CA . GLY A 1 105 ? 1.179 -4.703 -11.797 1 89.06 105 GLY A CA 1
ATOM 860 C C . GLY A 1 105 ? 0.564 -4.848 -10.422 1 89.06 105 GLY A C 1
ATOM 861 O O . GLY A 1 105 ? -0.386 -4.141 -10.078 1 89.06 105 GLY A O 1
ATOM 862 N N . THR A 1 106 ? 1.114 -5.715 -9.633 1 92.38 106 THR A N 1
ATOM 863 C CA . THR A 1 106 ? 0.604 -6.055 -8.312 1 92.38 106 THR A CA 1
ATOM 864 C C . THR A 1 106 ? 1.751 -6.254 -7.324 1 92.38 106 THR A C 1
ATOM 866 O O . THR A 1 106 ? 2.809 -6.77 -7.691 1 92.38 106 THR A O 1
ATOM 869 N N . LEU A 1 107 ? 1.557 -5.852 -6.133 1 95.12 107 LEU A N 1
ATOM 870 C CA . LEU A 1 107 ? 2.572 -6.062 -5.105 1 95.12 107 LEU A CA 1
ATOM 871 C C . LEU A 1 107 ? 2.426 -7.438 -4.469 1 95.12 107 LEU A C 1
ATOM 873 O O . LEU A 1 107 ? 1.31 -7.879 -4.184 1 95.12 107 LEU A O 1
ATOM 877 N N . LEU A 1 108 ? 3.529 -8.109 -4.305 1 96.88 108 LEU A N 1
ATOM 878 C CA . LEU A 1 108 ? 3.584 -9.453 -3.734 1 96.88 108 LEU A CA 1
ATOM 879 C C . LEU A 1 108 ? 4.641 -9.539 -2.639 1 96.88 108 LEU A C 1
ATOM 881 O O . LEU A 1 108 ? 5.746 -9.016 -2.797 1 96.88 108 LEU A O 1
ATOM 885 N N . ARG A 1 109 ? 4.23 -10.0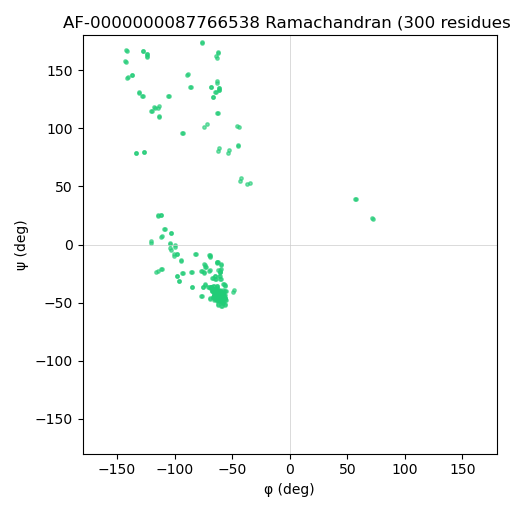94 -1.5 1 97.31 109 ARG A N 1
ATOM 886 C CA . ARG A 1 109 ? 5.242 -10.367 -0.484 1 97.31 109 ARG A CA 1
ATOM 887 C C . ARG A 1 109 ? 6.23 -11.422 -0.966 1 97.31 109 ARG A C 1
ATOM 889 O O . ARG A 1 109 ? 5.828 -12.469 -1.478 1 97.31 109 ARG A O 1
ATOM 896 N N . ALA A 1 110 ? 7.512 -11.133 -0.815 1 97.06 110 ALA A N 1
ATOM 897 C CA . ALA A 1 110 ? 8.516 -12.125 -1.194 1 97.06 110 ALA A CA 1
ATOM 898 C C . ALA A 1 110 ? 8.461 -13.344 -0.281 1 97.06 110 ALA A C 1
ATOM 900 O O . ALA A 1 110 ? 8.695 -14.469 -0.724 1 97.06 110 ALA A O 1
ATOM 901 N N . ASP A 1 111 ? 8.242 -13.094 0.952 1 97.62 111 ASP A N 1
ATOM 902 C CA . ASP A 1 111 ? 8.039 -14.094 1.999 1 97.62 111 ASP A CA 1
ATOM 903 C C . ASP A 1 111 ? 6.668 -13.922 2.654 1 97.62 111 ASP A C 1
ATOM 905 O O . ASP A 1 111 ? 6.406 -12.914 3.309 1 97.62 111 ASP A O 1
ATOM 909 N N . PRO A 1 112 ? 5.805 -14.914 2.488 1 97.69 112 PRO A N 1
ATOM 910 C CA . PRO A 1 112 ? 4.445 -14.766 3.014 1 97.69 112 PRO A CA 1
ATOM 911 C C . PRO A 1 112 ? 4.395 -14.789 4.539 1 97.69 112 PRO A C 1
ATOM 913 O O . PRO A 1 112 ? 3.354 -14.492 5.129 1 97.69 112 PRO A O 1
ATOM 916 N N . SER A 1 113 ? 5.445 -15.102 5.176 1 96.88 113 SER A N 1
ATOM 917 C CA . SER A 1 113 ? 5.457 -15.172 6.633 1 96.88 113 SER A CA 1
ATOM 918 C C . SER A 1 113 ? 5.641 -13.789 7.25 1 96.88 113 SER A C 1
ATOM 920 O O . SER A 1 113 ? 5.555 -13.625 8.469 1 96.88 113 SER A O 1
ATOM 922 N N . GLU A 1 114 ? 5.926 -12.812 6.41 1 94.38 114 GLU A N 1
ATOM 923 C CA . GLU A 1 114 ? 6.113 -11.438 6.859 1 94.38 114 GLU A CA 1
ATOM 924 C C . GLU A 1 114 ? 5.172 -10.484 6.129 1 94.38 114 GLU A C 1
ATOM 926 O O . GLU A 1 114 ? 4.66 -10.805 5.055 1 94.38 114 GLU A O 1
ATOM 931 N N . ASP A 1 115 ? 5.02 -9.375 6.703 1 92.94 115 ASP A N 1
ATOM 932 C CA . ASP A 1 115 ? 4.156 -8.359 6.105 1 92.94 115 ASP A CA 1
ATOM 933 C C . ASP A 1 115 ? 4.844 -7.684 4.922 1 92.94 115 ASP A C 1
ATOM 935 O O . ASP A 1 115 ? 5.969 -8.039 4.566 1 92.94 115 ASP A O 1
ATOM 939 N N . TYR A 1 116 ? 4.035 -6.797 4.199 1 94.81 116 TYR A N 1
ATOM 940 C CA . TYR A 1 116 ? 4.625 -5.938 3.18 1 94.81 116 TYR A CA 1
ATOM 941 C C . TYR A 1 116 ? 5.637 -4.977 3.793 1 94.81 116 TYR A C 1
ATOM 943 O O . TYR A 1 116 ? 5.289 -4.172 4.66 1 94.81 116 TYR A O 1
ATOM 951 N N . THR A 1 117 ? 6.883 -5.121 3.482 1 93.44 117 THR A N 1
ATOM 952 C CA . THR A 1 117 ? 7.957 -4.184 3.793 1 93.44 117 THR A CA 1
ATOM 953 C C . THR A 1 117 ? 8.742 -3.826 2.533 1 93.44 117 THR A C 1
ATOM 955 O O . THR A 1 117 ? 8.523 -4.414 1.473 1 93.44 117 THR A O 1
ATOM 958 N N . GLU A 1 118 ? 9.547 -2.818 2.594 1 91.75 118 GLU A N 1
ATOM 959 C CA . GLU A 1 118 ? 10.344 -2.441 1.431 1 91.75 118 GLU A CA 1
ATOM 960 C C . GLU A 1 118 ? 11.195 -3.611 0.944 1 91.75 118 GLU A C 1
ATOM 962 O O . GLU A 1 118 ? 11.406 -3.773 -0.26 1 91.75 118 GLU A O 1
ATOM 967 N N . GLU A 1 119 ? 11.648 -4.379 1.917 1 93.38 119 GLU A N 1
ATOM 968 C CA . GLU A 1 119 ? 12.531 -5.488 1.584 1 93.38 119 GLU A CA 1
ATOM 969 C C . GLU A 1 119 ? 11.742 -6.73 1.188 1 93.38 119 GLU A C 1
ATOM 971 O O . GLU A 1 119 ? 12.234 -7.578 0.441 1 93.38 119 GLU A O 1
ATOM 976 N N . ASN A 1 120 ? 10.508 -6.785 1.648 1 96.25 120 ASN A N 1
ATOM 977 C CA . ASN A 1 120 ? 9.734 -8.008 1.457 1 96.25 120 ASN A CA 1
ATOM 978 C C . ASN A 1 120 ? 8.578 -7.793 0.479 1 96.25 120 ASN A C 1
ATOM 980 O O . ASN A 1 120 ? 7.523 -8.414 0.614 1 96.25 120 ASN A O 1
ATOM 984 N N . THR A 1 121 ? 8.703 -6.883 -0.357 1 95.25 121 THR A N 1
ATOM 985 C CA . THR A 1 121 ? 7.668 -6.605 -1.348 1 95.25 121 THR A CA 1
ATOM 986 C C . THR A 1 121 ? 8.258 -6.57 -2.754 1 95.25 121 THR A C 1
ATOM 988 O O . THR A 1 121 ? 9.266 -5.902 -2.99 1 95.25 121 THR A O 1
ATOM 991 N N . ILE A 1 122 ? 7.734 -7.266 -3.604 1 93.5 122 ILE A N 1
ATOM 992 C CA . ILE A 1 122 ? 8.164 -7.227 -4.996 1 93.5 122 ILE A CA 1
ATOM 993 C C . ILE A 1 122 ? 6.977 -6.898 -5.898 1 93.5 122 ILE A C 1
ATOM 995 O O . ILE A 1 122 ? 5.824 -6.961 -5.461 1 93.5 122 ILE A O 1
ATOM 999 N N . PHE A 1 123 ? 7.332 -6.523 -7.078 1 92.5 123 PHE A N 1
ATOM 1000 C CA . PHE A 1 123 ? 6.324 -6.172 -8.07 1 92.5 123 PHE A CA 1
ATOM 1001 C C . PHE A 1 123 ? 6.191 -7.27 -9.125 1 92.5 123 PHE A C 1
ATOM 1003 O O . PHE A 1 123 ? 7.188 -7.676 -9.727 1 92.5 123 PHE A O 1
ATOM 1010 N N . VAL A 1 124 ? 4.945 -7.691 -9.305 1 93.88 124 VAL A N 1
ATOM 1011 C CA . VAL A 1 124 ? 4.695 -8.75 -10.281 1 93.88 124 VAL A CA 1
ATOM 1012 C C . VAL A 1 124 ? 3.379 -8.492 -11.008 1 93.88 124 VAL A C 1
ATOM 1014 O O . VAL A 1 124 ? 2.518 -7.766 -10.5 1 93.88 124 VAL A O 1
ATOM 1017 N N . PRO A 1 125 ? 3.232 -9.039 -12.133 1 94 125 PRO A N 1
ATOM 1018 C CA . PRO A 1 125 ? 1.917 -8.992 -12.773 1 94 125 PRO A CA 1
ATOM 1019 C C . PRO A 1 125 ? 0.847 -9.734 -11.984 1 94 125 PRO A C 1
ATOM 1021 O O . PRO A 1 125 ? 1.168 -10.625 -11.188 1 94 125 PRO A O 1
ATOM 1024 N N . ARG A 1 126 ? -0.389 -9.477 -12.242 1 95.12 126 ARG A N 1
ATOM 1025 C CA . ARG A 1 126 ? -1.523 -10.008 -11.492 1 95.12 126 ARG A CA 1
ATOM 1026 C C . ARG A 1 126 ? -1.548 -11.531 -11.547 1 95.12 126 ARG A C 1
ATOM 1028 O O . ARG A 1 126 ? -1.785 -12.188 -10.531 1 95.12 126 ARG A O 1
ATOM 1035 N N . MET A 1 127 ? -1.285 -12.117 -12.648 1 97.06 127 MET A N 1
ATOM 1036 C CA . MET A 1 127 ? -1.376 -13.57 -12.773 1 97.06 127 MET A CA 1
ATOM 1037 C C . MET A 1 127 ? -0.29 -14.25 -11.945 1 97.06 127 MET A C 1
ATOM 1039 O O . MET A 1 127 ? -0.508 -15.336 -11.406 1 97.06 127 MET A O 1
ATOM 1043 N N . GLN A 1 128 ? 0.866 -13.648 -11.906 1 97.31 128 GLN A N 1
ATOM 1044 C CA . GLN A 1 128 ? 1.908 -14.18 -11.031 1 97.31 128 GLN A CA 1
ATOM 1045 C C . GLN A 1 128 ? 1.485 -14.109 -9.562 1 97.31 128 GLN A C 1
ATOM 1047 O O . GLN A 1 128 ? 1.668 -15.078 -8.82 1 97.31 128 GLN A O 1
ATOM 1052 N N . PHE A 1 129 ? 0.911 -13 -9.227 1 97.31 129 PHE A N 1
ATOM 1053 C CA . PHE A 1 129 ? 0.387 -12.828 -7.875 1 97.31 129 PHE A CA 1
ATOM 1054 C C . PHE A 1 129 ? -0.604 -13.938 -7.539 1 97.31 129 PHE A C 1
ATOM 1056 O O . PHE A 1 129 ? -0.495 -14.578 -6.492 1 97.31 129 PHE A O 1
ATOM 1063 N N . LEU A 1 130 ? -1.484 -14.156 -8.453 1 97.75 130 LEU A N 1
ATOM 1064 C CA . LEU A 1 130 ? -2.514 -15.172 -8.234 1 97.75 130 LEU A CA 1
ATOM 1065 C C . LEU A 1 130 ? -1.895 -16.562 -8.109 1 97.75 130 LEU A C 1
ATOM 1067 O O . LEU A 1 130 ? -2.289 -17.344 -7.238 1 97.75 130 LEU A O 1
ATOM 1071 N N . ALA A 1 131 ? -0.93 -16.859 -8.961 1 98.25 131 ALA A N 1
ATOM 1072 C CA . ALA A 1 131 ? -0.283 -18.172 -8.914 1 98.25 131 ALA A CA 1
ATOM 1073 C C . ALA A 1 131 ? 0.353 -18.422 -7.547 1 98.25 131 ALA A C 1
ATOM 1075 O O . ALA A 1 131 ? 0.12 -19.453 -6.922 1 98.25 131 ALA A O 1
ATOM 1076 N N . PHE A 1 132 ? 1.085 -17.438 -7.035 1 98.44 132 PHE A N 1
ATOM 1077 C CA . PHE A 1 132 ? 1.782 -17.578 -5.762 1 98.44 132 PHE A CA 1
ATOM 1078 C C . PHE A 1 132 ? 0.792 -17.625 -4.605 1 98.44 132 PHE A C 1
ATOM 1080 O O . PHE A 1 132 ? 0.872 -18.5 -3.742 1 98.44 132 PHE A O 1
ATOM 1087 N N . GLU A 1 133 ? -0.172 -16.75 -4.582 1 98.38 133 GLU A N 1
ATOM 1088 C CA . GLU A 1 133 ? -1.034 -16.609 -3.414 1 98.38 133 GLU A CA 1
ATOM 1089 C C . GLU A 1 133 ? -2.043 -17.75 -3.33 1 98.38 133 GLU A C 1
ATOM 1091 O O . GLU A 1 133 ? -2.406 -18.188 -2.236 1 98.38 133 GLU A O 1
ATOM 1096 N N . ILE A 1 134 ? -2.527 -18.188 -4.504 1 98.38 134 ILE A N 1
ATOM 1097 C CA . ILE A 1 134 ? -3.406 -19.359 -4.48 1 98.38 134 ILE A CA 1
ATOM 1098 C C . ILE A 1 134 ? -2.656 -20.562 -3.92 1 98.38 134 ILE A C 1
ATOM 1100 O O . ILE A 1 134 ? -3.178 -21.281 -3.066 1 98.38 134 ILE A O 1
ATOM 1104 N N . PHE A 1 135 ? -1.441 -20.766 -4.383 1 98.69 135 PHE A N 1
ATOM 1105 C CA . PHE A 1 135 ? -0.631 -21.859 -3.859 1 98.69 135 PHE A CA 1
ATOM 1106 C C . PHE A 1 135 ? -0.405 -21.703 -2.361 1 98.69 135 PHE A C 1
ATOM 1108 O O . PHE A 1 135 ? -0.605 -22.641 -1.591 1 98.69 135 PHE A O 1
ATOM 1115 N N . ARG A 1 136 ? 0.007 -20.484 -1.91 1 98.56 136 ARG A N 1
ATOM 1116 C CA . ARG A 1 136 ? 0.288 -20.203 -0.505 1 98.56 136 ARG A CA 1
ATOM 1117 C C . ARG A 1 136 ? -0.94 -20.469 0.361 1 98.56 136 ARG A C 1
ATOM 1119 O O . ARG A 1 136 ? -0.831 -21.047 1.445 1 98.56 136 ARG A O 1
ATOM 1126 N N . ASN A 1 137 ? -2.059 -20.031 -0.135 1 98.44 137 ASN A N 1
ATOM 1127 C CA . ASN A 1 137 ? -3.299 -20.219 0.608 1 98.44 137 ASN A CA 1
ATOM 1128 C C . ASN A 1 137 ? -3.656 -21.703 0.726 1 98.44 137 ASN A C 1
ATOM 1130 O O . ASN A 1 137 ? -3.99 -22.188 1.812 1 98.44 137 ASN A O 1
ATOM 1134 N N . ARG A 1 138 ? -3.531 -22.422 -0.35 1 97.62 138 ARG A N 1
ATOM 1135 C CA . ARG A 1 138 ? -3.871 -23.844 -0.343 1 97.62 138 ARG A CA 1
ATOM 1136 C C . ARG A 1 138 ? -2.943 -24.625 0.584 1 97.62 138 ARG A C 1
ATOM 1138 O O . ARG A 1 138 ? -3.328 -25.672 1.121 1 97.62 138 ARG A O 1
ATOM 1145 N N . HIS A 1 139 ? -1.785 -24.172 0.792 1 97.94 139 HIS A N 1
ATOM 1146 C CA . HIS A 1 139 ? -0.802 -24.875 1.613 1 97.94 139 HIS A CA 1
ATOM 1147 C C . HIS A 1 139 ? -0.674 -24.234 2.988 1 97.94 139 HIS A C 1
ATOM 1149 O O . HIS A 1 139 ? 0.326 -24.422 3.682 1 97.94 139 HIS A O 1
ATOM 1155 N N . GLU A 1 140 ? -1.611 -23.281 3.283 1 97.88 140 GLU A N 1
ATOM 1156 C CA . GLU A 1 140 ? -1.832 -22.719 4.617 1 97.88 140 GLU A CA 1
ATOM 1157 C C . GLU A 1 140 ? -0.691 -21.797 5.023 1 97.88 140 GLU A C 1
ATOM 1159 O O . GLU A 1 140 ? -0.423 -21.625 6.211 1 97.88 140 GLU A O 1
ATOM 1164 N N . LEU A 1 141 ? -0.019 -21.312 4.051 1 97.62 141 LEU A N 1
ATOM 1165 C CA . LEU A 1 141 ? 1.139 -20.469 4.336 1 97.62 141 LEU A CA 1
ATOM 1166 C C . LEU A 1 141 ? 0.704 -19.094 4.832 1 97.62 141 LEU A C 1
ATOM 1168 O O . LEU A 1 141 ? 1.503 -18.359 5.418 1 97.62 141 LEU A O 1
ATOM 1172 N N . ASN A 1 142 ? -0.565 -18.703 4.598 1 97.94 142 ASN A N 1
ATOM 1173 C CA . ASN A 1 142 ? -1.066 -17.406 5.039 1 97.94 142 ASN A CA 1
ATOM 1174 C C . ASN A 1 142 ? -1.952 -17.531 6.273 1 97.94 142 ASN A C 1
ATOM 1176 O O . ASN A 1 142 ? -2.422 -16.531 6.812 1 97.94 142 ASN A O 1
ATOM 1180 N N . ASP A 1 143 ? -2.158 -18.703 6.809 1 97.69 143 ASP A N 1
ATOM 1181 C CA . ASP A 1 143 ? -3.141 -18.922 7.867 1 97.69 143 ASP A CA 1
ATOM 1182 C C . ASP A 1 143 ? -2.689 -18.281 9.18 1 97.69 143 ASP A C 1
ATOM 1184 O O . ASP A 1 143 ? -3.506 -18.031 10.062 1 97.69 143 ASP A O 1
ATOM 1188 N N . TRP A 1 144 ? -1.39 -18.094 9.281 1 96.19 144 TRP A N 1
ATOM 1189 C CA . TRP A 1 144 ? -0.873 -17.484 10.5 1 96.19 144 TRP A CA 1
ATOM 1190 C C . TRP A 1 144 ? -1.474 -16.094 10.719 1 96.19 144 TRP A C 1
ATOM 1192 O O . TRP A 1 144 ? -1.609 -15.648 11.859 1 96.19 144 TRP A O 1
ATOM 1202 N N . ILE A 1 145 ? -1.824 -15.398 9.672 1 94 145 ILE A N 1
ATOM 1203 C CA . ILE A 1 145 ? -2.371 -14.055 9.773 1 94 145 ILE A CA 1
ATOM 1204 C C . ILE A 1 145 ? -3.703 -14.094 10.516 1 94 145 ILE A C 1
ATOM 1206 O O . ILE A 1 145 ? -3.924 -13.32 11.453 1 94 145 ILE A O 1
ATOM 1210 N N . TYR A 1 146 ? -4.531 -15.016 10.086 1 94.88 146 TYR A N 1
ATOM 1211 C CA . TYR A 1 146 ? -5.797 -15.234 10.773 1 94.88 146 TYR A CA 1
ATOM 1212 C C . TYR A 1 146 ? -5.559 -15.633 12.227 1 94.88 146 TYR A C 1
ATOM 1214 O O . TYR A 1 146 ? -6.195 -15.094 13.141 1 94.88 146 TYR A O 1
ATOM 1222 N N . ASN A 1 147 ? -4.652 -16.578 12.43 1 94.44 147 ASN A N 1
ATOM 1223 C CA . ASN A 1 147 ? -4.367 -17.078 13.766 1 94.44 147 ASN A CA 1
ATOM 1224 C C . ASN A 1 147 ? -3.865 -15.969 14.688 1 94.44 147 ASN A C 1
ATOM 1226 O O . ASN A 1 147 ? -4.254 -15.898 15.852 1 94.44 147 ASN A O 1
ATOM 1230 N N . ASN A 1 148 ? -3.076 -15.133 14.18 1 89.5 148 ASN A N 1
ATOM 1231 C CA . ASN A 1 148 ? -2.535 -14.031 14.977 1 89.5 148 ASN A CA 1
ATOM 1232 C C . ASN A 1 148 ? -3.619 -13.023 15.344 1 89.5 148 ASN A C 1
ATOM 1234 O O . ASN A 1 148 ? -3.58 -12.43 16.422 1 89.5 148 ASN A O 1
ATOM 1238 N N . ALA A 1 149 ? -4.531 -12.812 14.422 1 85.19 149 ALA A N 1
ATOM 1239 C CA . ALA A 1 149 ? -5.602 -11.844 14.641 1 85.19 149 ALA A CA 1
ATOM 1240 C C . ALA A 1 149 ? -6.617 -12.367 15.648 1 85.19 149 ALA A C 1
ATOM 1242 O O . ALA A 1 149 ? -7.383 -11.602 16.234 1 85.19 149 ALA A O 1
ATOM 1243 N N . HIS A 1 150 ? -6.621 -13.68 15.844 1 85.06 150 HIS A N 1
ATOM 1244 C CA . HIS A 1 150 ? -7.625 -14.297 16.703 1 85.06 150 HIS A CA 1
ATOM 1245 C C . HIS A 1 150 ? -6.973 -15.031 17.875 1 85.06 150 HIS A C 1
ATOM 1247 O O . HIS A 1 150 ? -7.617 -15.844 18.531 1 85.06 150 HIS A O 1
ATOM 1253 N N . LYS A 1 151 ? -5.715 -14.953 17.891 1 74.69 151 LYS A N 1
ATOM 1254 C CA . LYS A 1 151 ? -5.062 -15.562 19.047 1 74.69 151 LYS A CA 1
ATOM 1255 C C . LYS A 1 151 ? -5.504 -14.891 20.344 1 74.69 151 LYS A C 1
ATOM 1257 O O . LYS A 1 151 ? -5.531 -13.656 20.438 1 74.69 151 LYS A O 1
ATOM 1262 N N . ASN A 1 152 ? -6.738 -15.25 21.047 1 53.84 152 ASN A N 1
ATOM 1263 C CA . ASN A 1 152 ? -7.035 -14.922 22.438 1 53.84 152 ASN A CA 1
ATOM 1264 C C . ASN A 1 152 ? -5.824 -15.141 23.344 1 53.84 152 ASN A C 1
ATOM 1266 O O . ASN A 1 152 ? -5.016 -16.031 23.094 1 53.84 152 ASN A O 1
ATOM 1270 N N . MET B 1 1 ? 5.145 17.969 -36.062 1 28.02 1 MET B N 1
ATOM 1271 C CA . MET B 1 1 ? 4.633 16.719 -35.5 1 28.02 1 MET B CA 1
ATOM 1272 C C . MET B 1 1 ? 5.625 16.109 -34.531 1 28.02 1 MET B C 1
ATOM 1274 O O . MET B 1 1 ? 6.68 15.617 -34.938 1 28.02 1 MET B O 1
ATOM 1278 N N . SER B 1 2 ? 5.938 16.641 -33.406 1 35.44 2 SER B N 1
ATOM 1279 C CA . SER B 1 2 ? 7 16.391 -32.438 1 35.44 2 SER B CA 1
ATOM 1280 C C . SER B 1 2 ? 7.043 14.93 -32 1 35.44 2 SER B C 1
ATOM 1282 O O . SER B 1 2 ? 6.031 14.375 -31.578 1 35.44 2 SER B O 1
ATOM 1284 N N . LEU B 1 3 ? 7.594 14.008 -32.75 1 36.62 3 LEU B N 1
ATOM 1285 C CA . LEU B 1 3 ? 7.723 12.555 -32.781 1 36.62 3 LEU B CA 1
ATOM 1286 C C . LEU B 1 3 ? 8.016 11.992 -31.406 1 36.62 3 LEU B C 1
ATOM 1288 O O . LEU B 1 3 ? 9.133 12.133 -30.891 1 36.62 3 LEU B O 1
ATOM 1292 N N . ASN B 1 4 ? 7.262 12.164 -30.328 1 44.38 4 ASN B N 1
ATOM 1293 C CA . ASN B 1 4 ? 7.289 11.641 -28.953 1 44.38 4 ASN B CA 1
ATOM 1294 C C . ASN B 1 4 ? 7.738 10.18 -28.938 1 44.38 4 ASN B C 1
ATOM 1296 O O . ASN B 1 4 ? 6.938 9.273 -29.172 1 44.38 4 ASN B O 1
ATOM 1300 N N . THR B 1 5 ? 8.859 9.898 -29.562 1 47.22 5 THR B N 1
ATOM 1301 C CA . THR B 1 5 ? 9.539 8.617 -29.734 1 47.22 5 THR B CA 1
ATOM 1302 C C . THR B 1 5 ? 9.562 7.844 -28.422 1 47.22 5 THR B C 1
ATOM 1304 O O . THR B 1 5 ? 10.039 8.352 -27.406 1 47.22 5 THR B O 1
ATOM 1307 N N . PHE B 1 6 ? 8.68 6.887 -28.297 1 51.28 6 PHE B N 1
ATOM 1308 C CA . PHE B 1 6 ? 8.68 5.945 -27.188 1 51.28 6 PHE B CA 1
ATOM 1309 C C . PHE B 1 6 ? 10.094 5.438 -26.906 1 51.28 6 PHE B C 1
ATOM 1311 O O . PHE B 1 6 ? 10.766 4.926 -27.797 1 51.28 6 PHE B O 1
ATOM 1318 N N . ASN B 1 7 ? 10.953 6.094 -26.141 1 59.53 7 ASN B N 1
ATOM 1319 C CA . ASN B 1 7 ? 12.25 5.617 -25.672 1 59.53 7 ASN B CA 1
ATOM 1320 C C . ASN B 1 7 ? 12.102 4.539 -24.594 1 59.53 7 ASN B C 1
ATOM 1322 O O . ASN B 1 7 ? 11.695 4.828 -23.469 1 59.53 7 ASN B O 1
ATOM 1326 N N . ALA B 1 8 ? 12.32 3.326 -24.984 1 63.12 8 ALA B N 1
ATOM 1327 C CA . ALA B 1 8 ? 12.203 2.121 -24.172 1 63.12 8 ALA B CA 1
ATOM 1328 C C . ALA B 1 8 ? 12.938 2.283 -22.844 1 63.12 8 ALA B C 1
ATOM 1330 O O . ALA B 1 8 ? 12.453 1.848 -21.797 1 63.12 8 ALA B O 1
ATOM 1331 N N . GLU B 1 9 ? 14.102 2.891 -22.953 1 64.94 9 GLU B N 1
ATOM 1332 C CA . GLU B 1 9 ? 14.898 3.068 -21.734 1 64.94 9 GLU B CA 1
ATOM 1333 C C . GLU B 1 9 ? 14.188 3.982 -20.734 1 64.94 9 GLU B C 1
ATOM 1335 O O . GLU B 1 9 ? 14.211 3.729 -19.531 1 64.94 9 GLU B O 1
ATOM 1340 N N . THR B 1 10 ? 13.625 5.027 -21.344 1 64.88 10 THR B N 1
ATOM 1341 C CA . THR B 1 10 ? 12.898 5.953 -20.484 1 64.88 10 THR B CA 1
ATOM 1342 C C . THR B 1 10 ? 11.68 5.273 -19.859 1 64.88 10 THR B C 1
ATOM 1344 O O . THR B 1 10 ? 11.383 5.465 -18.688 1 64.88 10 THR B O 1
ATOM 1347 N N . ALA B 1 11 ? 11.117 4.52 -20.688 1 64 11 ALA B N 1
ATOM 1348 C CA . ALA B 1 11 ? 9.938 3.803 -20.203 1 64 11 ALA B CA 1
ATOM 1349 C C . ALA B 1 11 ? 10.297 2.83 -19.094 1 64 11 ALA B C 1
ATOM 1351 O O . ALA B 1 11 ? 9.586 2.732 -18.094 1 64 11 ALA B O 1
ATOM 1352 N N . GLU B 1 12 ? 11.398 2.115 -19.25 1 70.94 12 GLU B N 1
ATOM 1353 C CA . GLU B 1 12 ? 11.859 1.159 -18.25 1 70.94 12 GLU B CA 1
ATOM 1354 C C . GLU B 1 12 ? 12.211 1.86 -16.938 1 70.94 12 GLU B C 1
ATOM 1356 O O . GLU B 1 12 ? 11.906 1.359 -15.852 1 70.94 12 GLU B O 1
ATOM 1361 N N . ASN B 1 13 ? 12.891 2.912 -17.094 1 71.25 13 ASN B N 1
ATOM 1362 C CA . ASN B 1 13 ? 13.258 3.676 -15.906 1 71.25 13 ASN B CA 1
ATOM 1363 C C . ASN B 1 13 ? 12.023 4.164 -15.148 1 71.25 13 ASN B C 1
ATOM 1365 O O . ASN B 1 13 ? 11.992 4.117 -13.922 1 71.25 13 ASN B O 1
ATOM 1369 N N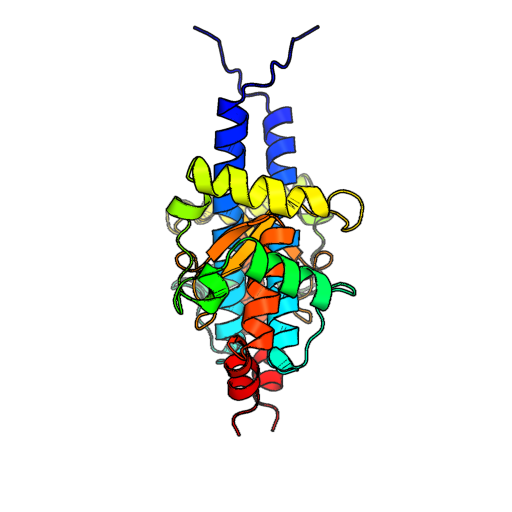 . LEU B 1 14 ? 11.07 4.57 -15.945 1 71.81 14 LEU B N 1
ATOM 1370 C CA . LEU B 1 14 ? 9.836 5.051 -15.344 1 71.81 14 LEU B CA 1
ATOM 1371 C C . LEU B 1 14 ? 9.109 3.92 -14.617 1 71.81 14 LEU B C 1
ATOM 1373 O O . LEU B 1 14 ? 8.555 4.125 -13.539 1 71.81 14 LEU B O 1
ATOM 1377 N N . GLU B 1 15 ? 9.219 2.779 -15.188 1 73.81 15 GLU B N 1
ATOM 1378 C CA . GLU B 1 15 ? 8.586 1.616 -14.578 1 73.81 15 GLU B CA 1
ATOM 1379 C C . GLU B 1 15 ? 9.258 1.25 -13.258 1 73.81 15 GLU B C 1
ATOM 1381 O O . GLU B 1 15 ? 8.586 0.893 -12.289 1 73.81 15 GLU B O 1
ATOM 1386 N N . ASP B 1 16 ? 10.5 1.361 -13.273 1 78 16 ASP B N 1
ATOM 1387 C CA . ASP B 1 16 ? 11.242 1.048 -12.055 1 78 16 ASP B CA 1
ATOM 1388 C C . ASP B 1 16 ? 10.914 2.039 -10.945 1 78 16 ASP B C 1
ATOM 1390 O O . ASP B 1 16 ? 10.789 1.651 -9.781 1 78 16 ASP B O 1
ATOM 1394 N N . ILE B 1 17 ? 10.789 3.215 -11.344 1 74.62 17 ILE B N 1
ATOM 1395 C CA . ILE B 1 17 ? 10.461 4.254 -10.375 1 74.62 17 ILE B CA 1
ATOM 1396 C C . ILE B 1 17 ? 9.07 4.008 -9.805 1 74.62 17 ILE B C 1
ATOM 1398 O O . ILE B 1 17 ? 8.867 4.098 -8.594 1 74.62 17 ILE B O 1
ATOM 1402 N N . GLU B 1 18 ? 8.234 3.664 -10.695 1 76.19 18 GLU B N 1
ATOM 1403 C CA . GLU B 1 18 ? 6.863 3.377 -10.281 1 76.19 18 GLU B CA 1
ATOM 1404 C C . GLU B 1 18 ? 6.82 2.225 -9.281 1 76.19 18 GLU B C 1
ATOM 1406 O O . GLU B 1 18 ? 6.121 2.303 -8.266 1 76.19 18 GLU B O 1
ATOM 1411 N N . LYS B 1 19 ? 7.582 1.313 -9.57 1 82.88 19 LYS B N 1
ATOM 1412 C CA . LYS B 1 19 ? 7.641 0.142 -8.703 1 82.88 19 LYS B CA 1
ATOM 1413 C C . LYS B 1 19 ? 8.203 0.503 -7.328 1 82.88 19 LYS B C 1
ATOM 1415 O O . LYS B 1 19 ? 7.621 0.144 -6.301 1 82.88 19 LYS B O 1
ATOM 1420 N N . GLN B 1 20 ? 9.242 1.244 -7.391 1 83.62 20 GLN B N 1
ATOM 1421 C CA . GLN B 1 20 ? 9.875 1.605 -6.129 1 83.62 20 GLN B CA 1
ATOM 1422 C C . GLN B 1 20 ? 8.961 2.479 -5.281 1 83.62 20 GLN B C 1
ATOM 1424 O O . GLN B 1 20 ? 8.875 2.303 -4.062 1 83.62 20 GLN B O 1
ATOM 1429 N N . PHE B 1 21 ? 8.297 3.316 -5.977 1 86.25 21 PHE B N 1
ATOM 1430 C CA . PHE B 1 21 ? 7.355 4.176 -5.266 1 86.25 21 PHE B CA 1
ATOM 1431 C C . PHE B 1 21 ? 6.227 3.357 -4.652 1 86.25 21 PHE B C 1
ATOM 1433 O O . PHE B 1 21 ? 5.887 3.537 -3.482 1 86.25 21 PHE B O 1
ATOM 1440 N N . ALA B 1 22 ? 5.688 2.492 -5.402 1 89.31 22 ALA B N 1
ATOM 1441 C CA . ALA B 1 22 ? 4.582 1.665 -4.93 1 89.31 22 ALA B CA 1
ATOM 1442 C C . ALA B 1 22 ? 5.004 0.812 -3.738 1 89.31 22 ALA B C 1
ATOM 1444 O O . ALA B 1 22 ? 4.285 0.726 -2.74 1 89.31 22 ALA B O 1
ATOM 1445 N N . VAL B 1 23 ? 6.125 0.279 -3.797 1 90.75 23 VAL B N 1
ATOM 1446 C CA . VAL B 1 23 ? 6.648 -0.579 -2.738 1 90.75 23 VAL B CA 1
ATOM 1447 C C . VAL B 1 23 ? 6.816 0.23 -1.454 1 90.75 23 VAL B C 1
ATOM 1449 O O . VAL B 1 23 ? 6.375 -0.194 -0.384 1 90.75 23 VAL B O 1
ATOM 1452 N N . LYS B 1 24 ? 7.363 1.396 -1.572 1 90.44 24 LYS B N 1
ATOM 1453 C CA . LYS B 1 24 ? 7.57 2.24 -0.399 1 90.44 24 LYS B CA 1
ATOM 1454 C C . LYS B 1 24 ? 6.238 2.699 0.189 1 90.44 24 LYS B C 1
ATOM 1456 O O . LYS B 1 24 ? 6.062 2.701 1.409 1 90.44 24 LYS B O 1
ATOM 1461 N N . ALA B 1 25 ? 5.379 3.006 -0.704 1 90.06 25 ALA B N 1
ATOM 1462 C CA . ALA B 1 25 ? 4.07 3.488 -0.265 1 90.06 25 ALA B CA 1
ATOM 1463 C C . ALA B 1 25 ? 3.301 2.395 0.468 1 90.06 25 ALA B C 1
ATOM 1465 O O . ALA B 1 25 ? 2.744 2.631 1.543 1 90.06 25 ALA B O 1
ATOM 1466 N N . VAL B 1 26 ? 3.301 1.258 -0.066 1 90.81 26 VAL B N 1
ATOM 1467 C CA . VAL B 1 26 ? 2.572 0.147 0.538 1 90.81 26 VAL B CA 1
ATOM 1468 C C . VAL B 1 26 ? 3.221 -0.234 1.867 1 90.81 26 VAL B C 1
ATOM 1470 O O . VAL B 1 26 ? 2.525 -0.477 2.855 1 90.81 26 VAL B O 1
ATOM 1473 N N . ALA B 1 27 ? 4.516 -0.318 1.878 1 92.19 27 ALA B N 1
ATOM 1474 C CA . ALA B 1 27 ? 5.238 -0.647 3.104 1 92.19 27 ALA B CA 1
ATOM 1475 C C . ALA B 1 27 ? 4.93 0.36 4.207 1 92.19 27 ALA B C 1
ATOM 1477 O O . ALA B 1 27 ? 4.688 -0.022 5.355 1 92.19 27 ALA B O 1
ATOM 1478 N N . HIS B 1 28 ? 4.93 1.568 3.854 1 92.31 28 HIS B N 1
ATOM 1479 C CA . HIS B 1 28 ? 4.609 2.613 4.82 1 92.31 28 HIS B CA 1
ATOM 1480 C C . HIS B 1 28 ? 3.186 2.467 5.34 1 92.31 28 HIS B C 1
ATOM 1482 O O . HIS B 1 28 ? 2.963 2.445 6.555 1 92.31 28 HIS B O 1
ATOM 1488 N N . ALA B 1 29 ? 2.275 2.361 4.426 1 94.06 29 ALA B N 1
ATOM 1489 C CA . ALA B 1 29 ? 0.87 2.248 4.809 1 94.06 29 ALA B CA 1
ATOM 1490 C C . ALA B 1 29 ? 0.642 1.038 5.711 1 94.06 29 ALA B C 1
ATOM 1492 O O . ALA B 1 29 ? -0.041 1.137 6.73 1 94.06 29 ALA B O 1
ATOM 1493 N N . GLN B 1 30 ? 1.243 -0.061 5.363 1 93.06 30 GLN B N 1
ATOM 1494 C CA . GLN B 1 30 ? 1.101 -1.286 6.145 1 93.06 30 GLN B CA 1
ATOM 1495 C C . GLN B 1 30 ? 1.719 -1.129 7.531 1 93.06 30 GLN B C 1
ATOM 1497 O O . GLN B 1 30 ? 1.119 -1.526 8.531 1 93.06 30 GLN B O 1
ATOM 1502 N N . THR B 1 31 ? 2.865 -0.638 7.586 1 93.56 31 THR B N 1
ATOM 1503 C CA . THR B 1 31 ? 3.539 -0.416 8.859 1 93.56 31 THR B CA 1
ATOM 1504 C C . THR B 1 31 ? 2.713 0.505 9.75 1 93.56 31 THR B C 1
ATOM 1506 O O . THR B 1 31 ? 2.521 0.22 10.938 1 93.56 31 THR B O 1
ATOM 1509 N N . TYR B 1 32 ? 2.258 1.525 9.188 1 95.19 32 TYR B N 1
ATOM 1510 C CA . TYR B 1 32 ? 1.476 2.496 9.945 1 95.19 32 TYR B CA 1
ATOM 1511 C C . TYR B 1 32 ? 0.204 1.861 10.492 1 95.19 32 TYR B C 1
ATOM 1513 O O . TYR B 1 32 ? -0.105 2.002 11.68 1 95.19 32 TYR B O 1
ATOM 1521 N N . MET B 1 33 ? -0.507 1.136 9.695 1 94.19 33 MET B N 1
ATOM 1522 C CA . MET B 1 33 ? -1.731 0.472 10.133 1 94.19 33 MET B CA 1
ATOM 1523 C C . MET B 1 33 ? -1.432 -0.561 11.219 1 94.19 33 MET B C 1
ATOM 1525 O O . MET B 1 33 ? -2.205 -0.718 12.164 1 94.19 33 MET B O 1
ATOM 1529 N N . THR B 1 34 ? -0.327 -1.231 11.07 1 91.5 34 THR B N 1
ATOM 1530 C CA . THR B 1 34 ? 0.085 -2.199 12.078 1 91.5 34 THR B CA 1
ATOM 1531 C C . THR B 1 34 ? 0.338 -1.511 13.414 1 91.5 34 THR B C 1
ATOM 1533 O O . THR B 1 34 ? -0.105 -1.992 14.461 1 91.5 34 THR B O 1
ATOM 1536 N N . ILE B 1 35 ? 1.031 -0.398 13.414 1 94.5 35 ILE B N 1
ATOM 1537 C CA . ILE B 1 35 ? 1.315 0.351 14.633 1 94.5 35 ILE B CA 1
ATOM 1538 C C . ILE B 1 35 ? 0.007 0.811 15.273 1 94.5 35 ILE B C 1
ATOM 1540 O O . ILE B 1 35 ? -0.175 0.688 16.484 1 94.5 35 ILE B O 1
ATOM 1544 N N . LEU B 1 36 ? -0.941 1.273 14.461 1 96.06 36 LEU B N 1
ATOM 1545 C CA . LEU B 1 36 ? -2.225 1.76 14.961 1 96.06 36 LEU B CA 1
ATOM 1546 C C . LEU B 1 36 ? -3.045 0.62 15.555 1 96.06 36 LEU B C 1
ATOM 1548 O O . LEU B 1 36 ? -3.916 0.849 16.391 1 96.06 36 LEU B O 1
ATOM 1552 N N . SER B 1 37 ? -2.811 -0.561 15.039 1 92.5 37 SER B N 1
ATOM 1553 C CA . SER B 1 37 ? -3.533 -1.714 15.57 1 92.5 37 SER B CA 1
ATOM 1554 C C . SER B 1 37 ? -2.949 -2.166 16.906 1 92.5 37 SER B C 1
ATOM 1556 O O . SER B 1 37 ? -3.639 -2.803 17.703 1 92.5 37 SER B O 1
ATOM 1558 N N . LYS B 1 38 ? -1.719 -1.848 17.172 1 93.25 38 LYS B N 1
ATOM 1559 C CA . LYS B 1 38 ? -1.034 -2.312 18.375 1 93.25 38 LYS B CA 1
ATOM 1560 C C . LYS B 1 38 ? -1.057 -1.245 19.469 1 93.25 38 LYS B C 1
ATOM 1562 O O . LYS B 1 38 ? -0.95 -1.562 20.656 1 93.25 38 LYS B O 1
ATOM 1567 N N . ARG B 1 39 ? -1.136 0.008 19.078 1 96.38 39 ARG B N 1
ATOM 1568 C CA . ARG B 1 39 ? -1.181 1.142 20 1 96.38 39 ARG B CA 1
ATOM 1569 C C . ARG B 1 39 ? -2.221 2.164 19.562 1 96.38 39 ARG B C 1
ATOM 1571 O O . ARG B 1 39 ? -2.396 2.4 18.359 1 96.38 39 ARG B O 1
ATOM 1578 N N . LYS B 1 40 ? -2.789 2.748 20.547 1 97.06 40 LYS B N 1
ATOM 1579 C CA . LYS B 1 40 ? -3.715 3.826 20.219 1 97.06 40 LYS B CA 1
ATOM 1580 C C . LYS B 1 40 ? -2.992 4.977 19.516 1 97.06 40 LYS B C 1
ATOM 1582 O O . LYS B 1 40 ? -1.885 5.348 19.906 1 97.06 40 LYS B O 1
ATOM 1587 N N . GLY B 1 41 ? -3.633 5.52 18.516 1 97 41 GLY B N 1
ATOM 1588 C CA . GLY B 1 41 ? -3.062 6.668 17.828 1 97 41 GLY B CA 1
ATOM 1589 C C . GLY B 1 41 ? -2.74 7.82 18.766 1 97 41 GLY B C 1
ATOM 1590 O O . GLY B 1 41 ? -1.708 8.477 18.609 1 97 41 GLY B O 1
ATOM 1591 N N . SER B 1 42 ? -3.578 8.047 19.672 1 97.19 42 SER B N 1
ATOM 1592 C CA . SER B 1 42 ? -3.439 9.156 20.609 1 97.19 42 SER B CA 1
ATOM 1593 C C . SER B 1 42 ? -2.184 9.008 21.469 1 97.19 42 SER B C 1
ATOM 1595 O O . SER B 1 42 ? -1.731 9.969 22.094 1 97.19 42 SER B O 1
ATOM 1597 N N . GLU B 1 43 ? -1.621 7.836 21.469 1 96.38 43 GLU B N 1
ATOM 1598 C CA . GLU B 1 43 ? -0.434 7.566 22.281 1 96.38 43 GLU B CA 1
ATOM 1599 C C . GLU B 1 43 ? 0.825 7.539 21.422 1 96.38 43 GLU B C 1
ATOM 1601 O O . GLU B 1 43 ? 1.937 7.418 21.938 1 96.38 43 GLU B O 1
ATOM 1606 N N . LEU B 1 44 ? 0.702 7.648 20.188 1 95.56 44 LEU B N 1
ATOM 1607 C CA . LEU B 1 44 ? 1.804 7.48 19.25 1 95.56 44 LEU B CA 1
ATOM 1608 C C . LEU B 1 44 ? 2.533 8.797 19.016 1 95.56 44 LEU B C 1
ATOM 1610 O O . LEU B 1 44 ? 1.921 9.867 19.062 1 95.56 44 LEU B O 1
ATOM 1614 N N . ARG B 1 45 ? 3.852 8.672 18.797 1 94.94 45 ARG B N 1
ATOM 1615 C CA . ARG B 1 45 ? 4.688 9.742 18.266 1 94.94 45 ARG B CA 1
ATOM 1616 C C . ARG B 1 45 ? 5.238 9.375 16.891 1 94.94 45 ARG B C 1
ATOM 1618 O O . ARG B 1 45 ? 5.984 8.398 16.75 1 94.94 45 ARG B O 1
ATOM 1625 N N . LEU B 1 46 ? 4.891 10.125 15.898 1 94.25 46 LEU B N 1
ATOM 1626 C CA . LEU B 1 46 ? 5.305 9.797 14.531 1 94.25 46 LEU B CA 1
ATOM 1627 C C . LEU B 1 46 ? 6.699 10.344 14.25 1 94.25 46 LEU B C 1
ATOM 1629 O O . LEU B 1 46 ? 7.461 9.742 13.484 1 94.25 46 LEU B O 1
ATOM 1633 N N . THR B 1 47 ? 7.004 11.5 14.781 1 94.44 47 THR B N 1
ATOM 1634 C CA . THR B 1 47 ? 8.305 12.133 14.641 1 94.44 47 THR B CA 1
ATOM 1635 C C . THR B 1 47 ? 8.711 12.82 15.945 1 94.44 47 THR B C 1
ATOM 1637 O O . THR B 1 47 ? 7.875 13.039 16.828 1 94.44 47 THR B O 1
ATOM 1640 N N . PRO B 1 48 ? 9.938 13.172 16 1 93.94 48 PRO B N 1
ATOM 1641 C CA . PRO B 1 48 ? 10.367 13.898 17.203 1 93.94 48 PRO B CA 1
ATOM 1642 C C . PRO B 1 48 ? 9.773 15.305 17.281 1 93.94 48 PRO B C 1
ATOM 1644 O O . PRO B 1 48 ? 9.812 15.93 18.344 1 93.94 48 PRO B O 1
ATOM 1647 N N . LYS B 1 49 ? 9.156 15.773 16.234 1 95.5 49 LYS B N 1
ATOM 1648 C CA . LYS B 1 49 ? 8.688 17.156 16.172 1 95.5 49 LYS B CA 1
ATOM 1649 C C . LYS B 1 49 ? 7.164 17.219 16.125 1 95.5 49 LYS B C 1
ATOM 1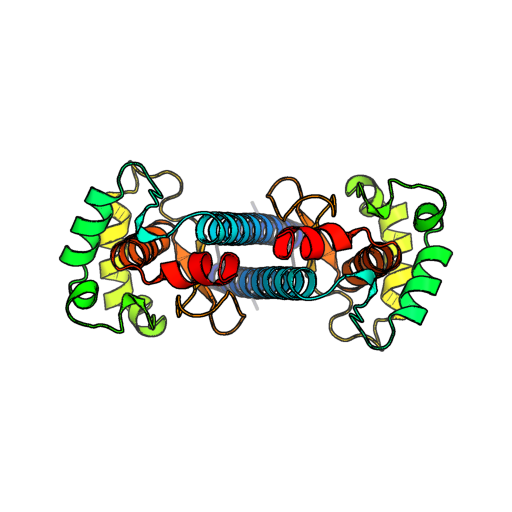651 O O . LYS B 1 49 ? 6.594 18.188 15.617 1 95.5 49 LYS B O 1
ATOM 1656 N N . ASP B 1 50 ? 6.57 16.25 16.594 1 97.44 50 ASP B N 1
ATOM 1657 C CA . ASP B 1 50 ? 5.117 16.156 16.469 1 97.44 50 ASP B CA 1
ATOM 1658 C C . ASP B 1 50 ? 4.441 17.391 17.078 1 97.44 50 ASP B C 1
ATOM 1660 O O . ASP B 1 50 ? 3.51 17.938 16.484 1 97.44 50 ASP B O 1
ATOM 1664 N N . ASP B 1 51 ? 4.859 17.812 18.266 1 97.75 51 ASP B N 1
ATOM 1665 C CA . ASP B 1 51 ? 4.25 18.969 18.922 1 97.75 51 ASP B CA 1
ATOM 1666 C C . ASP B 1 51 ? 4.391 20.219 18.062 1 97.75 51 ASP B C 1
ATOM 1668 O O . ASP B 1 51 ? 3.424 20.969 17.891 1 97.75 51 ASP B O 1
ATOM 1672 N N . GLU B 1 52 ? 5.543 20.406 17.562 1 97.62 52 GLU B N 1
ATOM 1673 C CA . GLU B 1 52 ? 5.812 21.547 16.703 1 97.62 52 GLU B CA 1
ATOM 1674 C C . GLU B 1 52 ? 4.957 21.516 15.445 1 97.62 52 GLU B C 1
ATOM 1676 O O . GLU B 1 52 ? 4.367 22.516 15.055 1 97.62 52 GLU B O 1
ATOM 1681 N N . ILE B 1 53 ? 4.895 20.359 14.852 1 97.81 53 ILE B N 1
ATOM 1682 C CA . ILE B 1 53 ? 4.145 20.188 13.609 1 97.81 53 ILE B CA 1
ATOM 1683 C C . ILE B 1 53 ? 2.656 20.422 13.875 1 97.81 53 ILE B C 1
ATOM 1685 O O . ILE B 1 53 ? 1.979 21.094 13.094 1 97.81 53 ILE B O 1
ATOM 1689 N N . TYR B 1 54 ? 2.195 19.891 14.938 1 98.44 54 TYR B N 1
ATOM 1690 C CA . TYR B 1 54 ? 0.794 20.062 15.297 1 98.44 54 TYR B CA 1
ATOM 1691 C C . TYR B 1 54 ? 0.454 21.547 15.461 1 98.44 54 TYR B C 1
ATOM 1693 O O . TYR B 1 54 ? -0.487 22.047 14.844 1 98.44 54 TYR B O 1
ATOM 1701 N N . ASP B 1 55 ? 1.226 22.203 16.266 1 98.56 55 ASP B N 1
ATOM 1702 C CA . ASP B 1 55 ? 0.975 23.625 16.547 1 98.56 55 ASP B CA 1
ATOM 1703 C C . ASP B 1 55 ? 1.026 24.438 15.258 1 98.56 55 ASP B C 1
ATOM 1705 O O . ASP B 1 55 ? 0.169 25.297 15.023 1 98.56 55 ASP B O 1
ATOM 1709 N N . HIS B 1 56 ? 1.974 24.141 14.508 1 98.62 56 HIS B N 1
ATOM 1710 C CA . HIS B 1 56 ? 2.105 24.859 13.242 1 98.62 56 HIS B CA 1
ATOM 1711 C C . HIS B 1 56 ? 0.922 24.562 12.32 1 98.62 56 HIS B C 1
ATOM 1713 O O . HIS B 1 56 ? 0.385 25.469 11.688 1 98.62 56 HIS B O 1
ATOM 1719 N N . ALA B 1 57 ? 0.484 23.344 12.188 1 98.44 57 ALA B N 1
ATOM 1720 C CA . ALA B 1 57 ? -0.607 22.938 11.305 1 98.44 57 ALA B CA 1
ATOM 1721 C C . ALA B 1 57 ? -1.908 23.641 11.688 1 98.44 57 ALA B C 1
ATOM 1723 O O . ALA B 1 57 ? -2.602 24.188 10.836 1 98.44 57 ALA B O 1
ATOM 1724 N N . VAL B 1 58 ? -2.182 23.672 12.977 1 98.31 58 VAL B N 1
ATOM 1725 C CA . VAL B 1 58 ? -3.459 24.25 13.398 1 98.31 58 VAL B CA 1
ATOM 1726 C C . VAL B 1 58 ? -3.42 25.766 13.273 1 98.31 58 VAL B C 1
ATOM 1728 O O . VAL B 1 58 ? -4.461 26.406 13.156 1 98.31 58 VAL B O 1
ATOM 1731 N N . THR B 1 59 ? -2.197 26.375 13.32 1 98.25 59 THR B N 1
ATOM 1732 C CA . THR B 1 59 ? -2.043 27.812 13.117 1 98.25 59 THR B CA 1
ATOM 1733 C C . THR B 1 59 ? -2.156 28.156 11.633 1 98.25 59 THR B C 1
ATOM 1735 O O . THR B 1 59 ? -2.865 29.094 11.266 1 98.25 59 THR B O 1
ATOM 1738 N N . ALA B 1 60 ? -1.517 27.391 10.859 1 98 60 ALA B N 1
ATOM 1739 C CA . ALA B 1 60 ? -1.507 27.625 9.414 1 98 60 ALA B CA 1
ATOM 1740 C C . ALA B 1 60 ? -2.848 27.25 8.789 1 98 60 ALA B C 1
ATOM 1742 O O . ALA B 1 60 ? -3.273 27.875 7.809 1 98 60 ALA B O 1
ATOM 1743 N N . PHE B 1 61 ? -3.5 26.25 9.281 1 98.31 61 PHE B N 1
ATOM 1744 C CA . PHE B 1 61 ? -4.793 25.766 8.828 1 98.31 61 PHE B CA 1
ATOM 1745 C C . PHE B 1 61 ? -5.777 25.672 9.984 1 98.31 61 PHE B C 1
ATOM 1747 O O . PHE B 1 61 ? -6.094 24.562 10.445 1 98.31 61 PHE B O 1
ATOM 1754 N N . PRO B 1 62 ? -6.328 26.781 10.359 1 98.12 62 PRO B N 1
ATOM 1755 C CA . PRO B 1 62 ? -7.238 26.781 11.508 1 98.12 62 PRO B CA 1
ATOM 1756 C C . PRO B 1 62 ? -8.453 25.875 11.305 1 98.12 62 PRO B C 1
ATOM 1758 O O . PRO B 1 62 ? -9.117 25.516 12.273 1 98.12 62 PRO B O 1
ATOM 1761 N N . GLU B 1 63 ? -8.719 25.5 10.086 1 97.12 63 GLU B N 1
ATOM 1762 C CA . GLU B 1 63 ? -9.82 24.609 9.766 1 97.12 63 GLU B CA 1
ATOM 1763 C C . GLU B 1 63 ? -9.648 23.25 10.469 1 97.12 63 GLU B C 1
ATOM 1765 O O . GLU B 1 63 ? -10.633 22.547 10.688 1 97.12 63 GLU B O 1
ATOM 1770 N N . PHE B 1 64 ? -8.461 22.906 10.852 1 98.06 64 PHE B N 1
ATOM 1771 C CA . PHE B 1 64 ? -8.25 21.688 11.625 1 98.06 64 PHE B CA 1
ATOM 1772 C C . PHE B 1 64 ? -9.086 21.703 12.898 1 98.06 64 PHE B C 1
ATOM 1774 O O . PHE B 1 64 ? -9.641 20.672 13.289 1 98.06 64 PHE B O 1
ATOM 1781 N N . LEU B 1 65 ? -9.148 22.859 13.492 1 97.62 65 LEU B N 1
ATOM 1782 C CA . LEU B 1 65 ? -9.836 22.984 14.773 1 97.62 65 LEU B CA 1
ATOM 1783 C C . LEU B 1 65 ? -11.266 23.469 14.578 1 97.62 65 LEU B C 1
ATOM 1785 O O . LEU B 1 65 ? -12.172 23.047 15.305 1 97.62 65 LEU B O 1
ATOM 1789 N N . THR B 1 66 ? -11.477 24.297 13.516 1 97.38 66 THR B N 1
ATOM 1790 C CA . THR B 1 66 ? -12.766 24.969 13.391 1 97.38 66 THR B CA 1
ATOM 1791 C C . THR B 1 66 ? -13.719 24.172 12.516 1 97.38 66 THR B C 1
ATOM 1793 O O . THR B 1 66 ? -14.938 24.359 12.586 1 97.38 66 THR B O 1
ATOM 1796 N N . ASP B 1 67 ? -13.188 23.359 11.656 1 96.69 67 ASP B N 1
ATOM 1797 C CA . ASP B 1 67 ? -13.992 22.5 10.781 1 96.69 67 ASP B CA 1
ATOM 1798 C C . ASP B 1 67 ? -13.789 21.016 11.133 1 96.69 67 ASP B C 1
ATOM 1800 O O . ASP B 1 67 ? -12.742 20.453 10.844 1 96.69 67 ASP B O 1
ATOM 1804 N N . PRO B 1 68 ? -14.797 20.406 11.688 1 92.69 68 PRO B N 1
ATOM 1805 C CA . PRO B 1 68 ? -14.656 19.016 12.109 1 92.69 68 PRO B CA 1
ATOM 1806 C C . PRO B 1 68 ? -14.391 18.062 10.938 1 92.69 68 PRO B C 1
ATOM 1808 O O . PRO B 1 68 ? -13.867 16.969 11.133 1 92.69 68 PRO B O 1
ATOM 1811 N N . ASN B 1 69 ? -14.625 18.516 9.75 1 95.44 69 ASN B N 1
ATOM 1812 C CA . ASN B 1 69 ? -14.477 17.672 8.578 1 95.44 69 ASN B CA 1
ATOM 1813 C C . ASN B 1 69 ? -13.102 17.828 7.934 1 95.44 69 ASN B C 1
ATOM 1815 O O . ASN B 1 69 ? -12.703 17.016 7.105 1 95.44 69 ASN B O 1
ATOM 1819 N N . PHE B 1 70 ? -12.406 18.828 8.32 1 97.06 70 PHE B N 1
ATOM 1820 C CA . PHE B 1 70 ? -11.172 19.172 7.629 1 97.06 70 PHE B CA 1
ATOM 1821 C C . PHE B 1 70 ? -10.188 18.016 7.664 1 97.06 70 PHE B C 1
ATOM 1823 O O . PHE B 1 70 ? -9.586 17.672 6.645 1 97.06 70 PHE B O 1
ATOM 1830 N N . ALA B 1 71 ? -10.07 17.328 8.797 1 97.19 71 ALA B N 1
ATOM 1831 C CA . ALA B 1 71 ? -9.102 16.25 8.953 1 97.19 71 ALA B CA 1
ATOM 1832 C C . ALA B 1 71 ? -9.766 14.891 8.734 1 97.19 71 ALA B C 1
ATOM 1834 O O . ALA B 1 71 ? -9.086 13.859 8.68 1 97.19 71 ALA B O 1
ATOM 1835 N N . THR B 1 72 ? -11.141 14.805 8.609 1 97 72 THR B N 1
ATOM 1836 C CA . THR B 1 72 ? -11.836 13.531 8.539 1 97 72 THR B CA 1
ATOM 1837 C C . THR B 1 72 ? -12.43 13.312 7.145 1 97 72 THR B C 1
ATOM 1839 O O . THR B 1 72 ? -12.781 12.195 6.781 1 97 72 THR B O 1
ATOM 1842 N N . HIS B 1 73 ? -12.625 14.367 6.414 1 95.94 73 HIS B N 1
ATOM 1843 C CA . HIS B 1 73 ? -13.07 14.328 5.023 1 95.94 73 HIS B CA 1
ATOM 1844 C C . HIS B 1 73 ? -12.242 15.258 4.152 1 95.94 73 HIS B C 1
ATOM 1846 O O . HIS B 1 73 ? -12.695 16.344 3.791 1 95.94 73 HIS B O 1
ATOM 1852 N N . ILE B 1 74 ? -11.094 14.797 3.805 1 96 74 ILE B N 1
ATOM 1853 C CA . ILE B 1 74 ? -10.133 15.648 3.105 1 96 74 ILE B CA 1
ATOM 1854 C C . ILE B 1 74 ? -10.672 15.992 1.718 1 96 74 ILE B C 1
ATOM 1856 O O . ILE B 1 74 ? -11.094 15.109 0.97 1 96 74 ILE B O 1
ATOM 1860 N N . ASP B 1 75 ? -10.695 17.203 1.459 1 93.56 75 ASP B N 1
ATOM 1861 C CA . ASP B 1 75 ? -11.07 17.734 0.149 1 93.56 75 ASP B CA 1
ATOM 1862 C C . ASP B 1 75 ? -9.844 17.953 -0.725 1 93.56 75 ASP B C 1
ATOM 1864 O O . ASP B 1 75 ? -9.203 19 -0.655 1 93.56 75 ASP B O 1
ATOM 1868 N N . GLU B 1 76 ? -9.539 17 -1.567 1 91.12 76 GLU B N 1
ATOM 1869 C CA . GLU B 1 76 ? -8.328 17.047 -2.383 1 91.12 76 GLU B CA 1
ATOM 1870 C C . GLU B 1 76 ? -8.344 18.234 -3.344 1 91.12 76 GLU B C 1
ATOM 1872 O O . GLU B 1 76 ? -7.301 18.812 -3.635 1 91.12 76 GLU B O 1
ATOM 1877 N N . ASP B 1 77 ? -9.539 18.562 -3.85 1 91.94 77 ASP B N 1
ATOM 1878 C CA . ASP B 1 77 ? -9.648 19.672 -4.785 1 91.94 77 ASP B CA 1
ATOM 1879 C C . ASP B 1 77 ? -9.242 20.984 -4.129 1 91.94 77 ASP B C 1
ATOM 1881 O O . ASP B 1 77 ? -8.57 21.812 -4.746 1 91.94 77 ASP B O 1
ATOM 1885 N N . LYS B 1 78 ? -9.695 21.156 -2.93 1 93.75 78 LYS B N 1
ATOM 1886 C CA . LYS B 1 78 ? -9.328 22.375 -2.195 1 93.75 78 LYS B CA 1
ATOM 1887 C C . LYS B 1 78 ? -7.828 22.422 -1.927 1 93.75 78 LYS B C 1
ATOM 1889 O O . LYS B 1 78 ? -7.199 23.469 -2.064 1 93.75 78 LYS B O 1
ATOM 1894 N N . MET B 1 79 ? -7.258 21.297 -1.575 1 93.69 79 MET B N 1
ATOM 1895 C CA . MET B 1 79 ? -5.828 21.203 -1.284 1 93.69 79 MET B CA 1
ATOM 1896 C C . MET B 1 79 ? -5 21.516 -2.527 1 93.69 79 MET B C 1
ATOM 1898 O O . MET B 1 79 ? -3.924 22.109 -2.432 1 93.69 79 MET B O 1
ATOM 1902 N N . LYS B 1 80 ? -5.582 21.203 -3.662 1 90 80 LYS B N 1
ATOM 1903 C CA . LYS B 1 80 ? -4.844 21.328 -4.914 1 90 80 LYS B CA 1
ATOM 1904 C C . LYS B 1 80 ? -5.215 22.625 -5.637 1 90 80 LYS B C 1
ATOM 1906 O O . LYS B 1 80 ? -4.75 22.875 -6.75 1 90 80 LYS B O 1
ATOM 1911 N N . SER B 1 81 ? -6.121 23.344 -5.051 1 94.31 81 SER B N 1
ATOM 1912 C CA . SER B 1 81 ? -6.438 24.656 -5.594 1 94.31 81 SER B CA 1
ATOM 1913 C C . SER B 1 81 ? -5.223 25.578 -5.551 1 94.31 81 SER B C 1
ATOM 1915 O O . SER B 1 81 ? -4.215 25.266 -4.918 1 94.31 81 SER B O 1
ATOM 1917 N N . GLN B 1 82 ? -5.285 26.656 -6.266 1 95.5 82 GLN B N 1
ATOM 1918 C CA . GLN B 1 82 ? -4.184 27.609 -6.254 1 95.5 82 GLN B CA 1
ATOM 1919 C C . GLN B 1 82 ? -3.869 28.078 -4.836 1 95.5 82 GLN B C 1
ATOM 1921 O O . GLN B 1 82 ? -2.709 28.078 -4.422 1 95.5 82 GLN B O 1
ATOM 1926 N N . GLU B 1 83 ? -4.91 28.516 -4.16 1 96 83 GLU B N 1
ATOM 1927 C CA . GLU B 1 83 ? -4.738 28.969 -2.783 1 96 83 GLU B CA 1
ATOM 1928 C C . GLU B 1 83 ? -4.246 27.844 -1.887 1 96 83 GLU B C 1
ATOM 1930 O O . GLU B 1 83 ? -3.346 28.031 -1.067 1 96 83 GLU B O 1
ATOM 1935 N N . GLY B 1 84 ? -4.852 26.641 -1.94 1 96.19 84 GLY B N 1
ATOM 1936 C CA . GLY B 1 84 ? -4.449 25.484 -1.146 1 96.19 84 GLY B CA 1
ATOM 1937 C C . GLY B 1 84 ? -2.994 25.094 -1.349 1 96.19 84 GLY B C 1
ATOM 1938 O O . GLY B 1 84 ? -2.27 24.859 -0.381 1 96.19 84 GLY B O 1
ATOM 1939 N N . LYS B 1 85 ? -2.6 25.109 -2.629 1 95.06 85 LYS B N 1
ATOM 1940 C CA . LYS B 1 85 ? -1.216 24.766 -2.949 1 95.06 85 LYS B CA 1
ATOM 1941 C C . LYS B 1 85 ? -0.245 25.75 -2.312 1 95.06 85 LYS B C 1
ATOM 1943 O O . LYS B 1 85 ? 0.807 25.359 -1.804 1 95.06 85 LYS B O 1
ATOM 1948 N N . LYS B 1 86 ? -0.593 26.984 -2.412 1 97.12 86 LYS B N 1
ATOM 1949 C CA . LYS B 1 86 ? 0.268 28.016 -1.849 1 97.12 86 LYS B CA 1
ATOM 1950 C C . LYS B 1 86 ? 0.406 27.859 -0.338 1 97.12 86 LYS B C 1
ATOM 1952 O O . LYS B 1 86 ? 1.518 27.875 0.195 1 97.12 86 LYS B O 1
ATOM 1957 N N . ARG B 1 87 ? -0.692 27.656 0.351 1 97.44 87 ARG B N 1
ATOM 1958 C CA . ARG B 1 87 ? -0.69 27.516 1.804 1 97.44 87 ARG B CA 1
ATOM 1959 C C . ARG B 1 87 ? 0.101 26.281 2.234 1 97.44 87 ARG B C 1
ATOM 1961 O O . ARG B 1 87 ? 0.915 26.359 3.158 1 97.44 87 ARG B O 1
ATOM 1968 N N . TRP B 1 88 ? -0.094 25.203 1.607 1 97.5 88 TRP B N 1
ATOM 1969 C CA . TRP B 1 88 ? 0.593 23.953 1.961 1 97.5 88 TRP B CA 1
ATOM 1970 C C . TRP B 1 88 ? 2.078 24.047 1.628 1 97.5 88 TRP B C 1
ATOM 1972 O O . TRP B 1 88 ? 2.914 23.484 2.344 1 97.5 88 TRP B O 1
ATOM 1982 N N . ARG B 1 89 ? 2.402 24.703 0.515 1 96.31 89 ARG B N 1
ATOM 1983 C CA . ARG B 1 89 ? 3.807 24.906 0.167 1 96.31 89 ARG B CA 1
ATOM 1984 C C . ARG B 1 89 ? 4.535 25.688 1.256 1 96.31 89 ARG B C 1
ATOM 1986 O O . ARG B 1 89 ? 5.641 25.328 1.653 1 96.31 89 ARG B O 1
ATOM 1993 N N . GLU B 1 90 ? 3.922 26.766 1.622 1 97.12 90 GLU B N 1
ATOM 1994 C CA . GLU B 1 90 ? 4.5 27.578 2.697 1 97.12 90 GLU B CA 1
ATOM 1995 C C . GLU B 1 90 ? 4.688 26.734 3.963 1 97.12 90 GLU B C 1
ATOM 1997 O O . GLU B 1 90 ? 5.734 26.812 4.613 1 97.12 90 GLU B O 1
ATOM 2002 N N . PHE B 1 91 ? 3.725 25.984 4.324 1 97.94 91 PHE B N 1
ATOM 2003 C CA . PHE B 1 91 ? 3.791 25.094 5.484 1 97.94 91 PHE B CA 1
ATOM 2004 C C . PHE B 1 91 ? 4.945 24.109 5.348 1 97.94 91 PHE B C 1
ATOM 2006 O O . PHE B 1 91 ? 5.777 24 6.25 1 97.94 91 PHE B O 1
ATOM 2013 N N . MET B 1 92 ? 5.051 23.453 4.207 1 96.25 92 MET B N 1
ATOM 2014 C CA . MET B 1 92 ? 6.012 22.375 4.004 1 96.25 92 MET B CA 1
ATOM 2015 C C . MET B 1 92 ? 7.434 22.922 3.93 1 96.25 92 MET B C 1
ATOM 2017 O O . MET B 1 92 ? 8.375 22.281 4.402 1 96.25 92 MET B O 1
ATOM 2021 N N . ASN B 1 93 ? 7.578 24.047 3.34 1 95.62 93 ASN B N 1
ATOM 2022 C CA . ASN B 1 93 ? 8.898 24.641 3.137 1 95.62 93 ASN B CA 1
ATOM 2023 C C . ASN B 1 93 ? 9.602 24.906 4.465 1 95.62 93 ASN B C 1
ATOM 2025 O O . ASN B 1 93 ? 10.836 24.891 4.531 1 95.62 93 ASN B O 1
ATOM 2029 N N . THR B 1 94 ? 8.852 25.094 5.465 1 96.06 94 THR B N 1
ATOM 2030 C CA . THR B 1 94 ? 9.406 25.328 6.797 1 96.06 94 THR B CA 1
ATOM 2031 C C . THR B 1 94 ? 10.203 24.125 7.273 1 96.06 94 THR B C 1
ATOM 2033 O O . THR B 1 94 ? 11.094 24.25 8.109 1 96.06 94 THR B O 1
ATOM 2036 N N . TYR B 1 95 ? 9.938 22.953 6.699 1 96.25 95 TYR B N 1
ATOM 2037 C CA . TYR B 1 95 ? 10.516 21.703 7.219 1 96.25 95 TYR B CA 1
ATOM 2038 C C . TYR B 1 95 ? 11.516 21.125 6.23 1 96.25 95 TYR B C 1
ATOM 2040 O O . TYR B 1 95 ? 11.992 20 6.418 1 96.25 95 TYR B O 1
ATOM 2048 N N . GLU B 1 96 ? 11.836 21.781 5.191 1 92.69 96 GLU B N 1
ATOM 2049 C CA . GLU B 1 96 ? 12.711 21.297 4.125 1 92.69 96 GLU B CA 1
ATOM 2050 C C . GLU B 1 96 ? 14.078 20.891 4.672 1 92.69 96 GLU B C 1
ATOM 2052 O O . GLU B 1 96 ? 14.633 19.875 4.266 1 92.69 96 GLU B O 1
ATOM 2057 N N . LYS B 1 97 ? 14.555 21.578 5.688 1 91.19 97 LYS B N 1
ATOM 2058 C CA . LYS B 1 97 ? 15.898 21.328 6.199 1 91.19 97 LYS B CA 1
ATOM 2059 C C . LYS B 1 97 ? 15.859 20.469 7.453 1 91.19 97 LYS B C 1
ATOM 2061 O O . LYS B 1 97 ? 16.891 19.984 7.918 1 91.19 97 LYS B O 1
ATOM 2066 N N . THR B 1 98 ? 14.664 20.234 7.961 1 91.25 98 THR B N 1
ATOM 2067 C CA . THR B 1 98 ? 14.625 19.594 9.273 1 91.25 98 THR B CA 1
ATOM 2068 C C . THR B 1 98 ? 13.969 18.219 9.172 1 91.25 98 THR B C 1
ATOM 2070 O O . THR B 1 98 ? 14.172 17.375 10.039 1 91.25 98 THR B O 1
ATOM 2073 N N . VAL B 1 99 ? 13.164 18.031 8.172 1 89.75 99 VAL B N 1
ATOM 2074 C CA . VAL B 1 99 ? 12.5 16.734 7.992 1 89.75 99 VAL B CA 1
ATOM 2075 C C . VAL B 1 99 ? 12.953 16.094 6.684 1 89.75 99 VAL B C 1
ATOM 2077 O O . VAL B 1 99 ? 12.781 16.688 5.609 1 89.75 99 VAL B O 1
ATOM 2080 N N . GLU B 1 100 ? 13.586 14.938 6.883 1 87.31 100 GLU B N 1
ATOM 2081 C CA . GLU B 1 100 ? 14.031 14.203 5.699 1 87.31 100 GLU B CA 1
ATOM 2082 C C . GLU B 1 100 ? 12.852 13.812 4.816 1 87.31 100 GLU B C 1
ATOM 2084 O O . GLU B 1 100 ? 11.82 13.367 5.312 1 87.31 100 GLU B O 1
ATOM 2089 N N . ASP B 1 101 ? 13.023 14.031 3.479 1 87.75 101 ASP B N 1
ATOM 2090 C CA . ASP B 1 101 ? 12.016 13.617 2.502 1 87.75 101 ASP B CA 1
ATOM 2091 C C . ASP B 1 101 ? 10.656 14.242 2.816 1 87.75 101 ASP B C 1
ATOM 2093 O O . ASP B 1 101 ? 9.633 13.57 2.732 1 87.75 101 ASP B O 1
ATOM 2097 N N . PHE B 1 102 ? 10.711 15.547 3.244 1 90.25 102 PHE B N 1
ATOM 2098 C CA . PHE B 1 102 ? 9.516 16.25 3.68 1 90.25 102 PHE B CA 1
ATOM 2099 C C . PHE B 1 102 ? 8.492 16.328 2.553 1 90.25 102 PHE B C 1
ATOM 2101 O O . PHE B 1 102 ? 7.289 16.469 2.805 1 90.25 102 PHE B O 1
ATOM 2108 N N . ASN B 1 103 ? 9.008 16.219 1.27 1 89.5 103 ASN B N 1
ATOM 2109 C CA . ASN B 1 103 ? 8.117 16.344 0.12 1 89.5 103 ASN B CA 1
ATOM 2110 C C . ASN B 1 103 ? 7.91 15.008 -0.583 1 89.5 103 ASN B C 1
ATOM 2112 O O . ASN B 1 103 ? 7.41 14.961 -1.709 1 89.5 103 ASN B O 1
ATOM 2116 N N . PHE B 1 104 ? 8.305 13.992 0.079 1 87.19 104 PHE B N 1
ATOM 2117 C CA . PHE B 1 104 ? 8.156 12.656 -0.492 1 87.19 104 PHE B CA 1
ATOM 2118 C C . PHE B 1 104 ? 6.688 12.266 -0.582 1 87.19 104 PHE B C 1
ATOM 2120 O O . PHE B 1 104 ? 5.914 12.523 0.342 1 87.19 104 PHE B O 1
ATOM 2127 N N . GLY B 1 105 ? 6.273 11.703 -1.69 1 89 105 GLY B N 1
ATOM 2128 C CA . GLY B 1 105 ? 4.902 11.25 -1.88 1 89 105 GLY B CA 1
ATOM 2129 C C . GLY B 1 105 ? 4.492 10.164 -0.901 1 89 105 GLY B C 1
ATOM 2130 O O . GLY B 1 105 ? 5.211 9.18 -0.718 1 89 105 GLY B O 1
ATOM 2131 N N . THR B 1 106 ? 3.359 10.328 -0.322 1 92.38 106 THR B N 1
ATOM 2132 C CA . THR B 1 106 ? 2.842 9.438 0.713 1 92.38 106 THR B CA 1
ATOM 2133 C C . THR B 1 106 ? 1.343 9.219 0.535 1 92.38 106 THR B C 1
ATOM 2135 O O . THR B 1 106 ? 0.619 10.133 0.135 1 92.38 106 THR B O 1
ATOM 2138 N N . LEU B 1 107 ? 0.895 8.062 0.815 1 95.06 107 LEU B N 1
ATOM 2139 C CA . LEU B 1 107 ? -0.534 7.773 0.737 1 95.06 107 LEU B CA 1
ATOM 2140 C C . LEU B 1 107 ? -1.232 8.141 2.043 1 95.06 107 LEU B C 1
ATOM 2142 O O . LEU B 1 107 ? -0.716 7.859 3.127 1 95.06 107 LEU B O 1
ATOM 2146 N N . LEU B 1 108 ? -2.357 8.789 1.925 1 96.88 108 LEU B N 1
ATOM 2147 C CA . LEU B 1 108 ? -3.15 9.242 3.061 1 96.88 108 LEU B CA 1
ATOM 2148 C C . LEU B 1 108 ? -4.613 8.852 2.895 1 96.88 108 LEU B C 1
ATOM 2150 O O . LEU B 1 108 ? -5.18 8.977 1.807 1 96.88 108 LEU B O 1
ATOM 2154 N N . ARG B 1 109 ? -5.16 8.25 3.955 1 97.31 109 ARG B N 1
ATOM 2155 C CA . ARG B 1 109 ? -6.598 8.016 3.926 1 97.31 109 ARG B CA 1
ATOM 2156 C C . ARG B 1 109 ? -7.367 9.328 3.906 1 97.31 109 ARG B C 1
ATOM 2158 O O . ARG B 1 109 ? -7.09 10.227 4.703 1 97.31 109 ARG B O 1
ATOM 2165 N N . ALA B 1 110 ? -8.312 9.438 3.002 1 97 110 ALA B N 1
ATOM 2166 C CA . ALA B 1 110 ? -9.133 10.641 2.963 1 97 110 ALA B CA 1
ATOM 2167 C C . ALA B 1 110 ? -10.016 10.742 4.207 1 97 110 ALA B C 1
ATOM 2169 O O . ALA B 1 110 ? -10.273 11.844 4.703 1 97 110 ALA B O 1
ATOM 2170 N N . ASP B 1 111 ? -10.516 9.648 4.617 1 97.62 111 ASP B N 1
ATOM 2171 C CA . ASP B 1 111 ? -11.297 9.469 5.836 1 97.62 111 ASP B CA 1
ATOM 2172 C C . ASP B 1 111 ? -10.625 8.469 6.777 1 97.62 111 ASP B C 1
ATOM 2174 O O . ASP B 1 111 ? -10.508 7.289 6.453 1 97.62 111 ASP B O 1
ATOM 2178 N N . PRO B 1 112 ? -10.195 8.938 7.93 1 97.69 112 PRO B N 1
ATOM 2179 C CA . PRO B 1 112 ? -9.453 8.047 8.828 1 97.69 112 PRO B CA 1
ATOM 2180 C C . PRO B 1 112 ? -10.336 6.961 9.438 1 97.69 112 PRO B C 1
ATOM 2182 O O . PRO B 1 112 ? -9.828 6.027 10.062 1 97.69 112 PRO B O 1
ATOM 2185 N N . SER B 1 113 ? -11.586 7.031 9.273 1 96.88 113 SER B N 1
ATOM 2186 C CA . SER B 1 113 ? -12.492 6.039 9.852 1 96.88 113 SER B CA 1
ATOM 2187 C C . SER B 1 113 ? -12.562 4.785 8.984 1 96.88 113 SER B C 1
ATOM 2189 O O . SER B 1 113 ? -13.172 3.789 9.375 1 96.88 113 SER B O 1
ATOM 2191 N N . GLU B 1 114 ? -11.961 4.855 7.801 1 94.31 114 GLU B N 1
ATOM 2192 C CA . GLU B 1 114 ? -11.938 3.725 6.879 1 94.31 114 GLU B CA 1
ATOM 2193 C C . GLU B 1 114 ? -10.516 3.354 6.492 1 94.31 114 GLU B C 1
ATOM 2195 O O . GLU B 1 114 ? -9.594 4.16 6.637 1 94.31 114 GLU B O 1
ATOM 2200 N N . ASP B 1 115 ? -10.398 2.205 6.008 1 92.88 115 ASP B N 1
ATOM 2201 C CA . ASP B 1 115 ? -9.086 1.724 5.574 1 92.88 115 ASP B CA 1
ATOM 2202 C C . ASP B 1 115 ? -8.68 2.352 4.242 1 92.88 115 ASP B C 1
ATOM 2204 O O . ASP B 1 115 ? -9.414 3.178 3.693 1 92.88 115 ASP B O 1
ATOM 2208 N N . TYR B 1 116 ? -7.379 2.041 3.832 1 94.75 116 TYR B N 1
ATOM 2209 C CA . TYR B 1 116 ? -6.941 2.412 2.49 1 94.75 116 TYR B CA 1
ATOM 2210 C C . TYR B 1 116 ? -7.758 1.685 1.43 1 94.75 116 TYR B C 1
ATOM 2212 O O . TYR B 1 116 ? -7.777 0.452 1.387 1 94.75 116 TYR B O 1
ATOM 2220 N N . THR B 1 117 ? -8.539 2.395 0.685 1 93.38 117 THR B N 1
ATOM 2221 C CA . THR B 1 117 ? -9.234 1.918 -0.508 1 93.38 117 THR B CA 1
ATOM 2222 C C . THR B 1 117 ? -8.953 2.832 -1.697 1 93.38 117 THR B C 1
ATOM 2224 O O . THR B 1 117 ? -8.344 3.895 -1.542 1 93.38 117 THR B O 1
ATOM 2227 N N . GLU B 1 118 ? -9.273 2.4 -2.883 1 91.69 118 GLU B N 1
ATOM 2228 C CA . GLU B 1 118 ? -9.055 3.24 -4.055 1 91.69 118 GLU B CA 1
ATOM 2229 C C . GLU B 1 118 ? -9.766 4.586 -3.912 1 91.69 118 GLU B C 1
ATOM 2231 O O . GLU B 1 118 ? -9.258 5.609 -4.367 1 91.69 118 GLU B O 1
ATOM 2236 N N . GLU B 1 119 ? -10.906 4.512 -3.271 1 93.31 119 GLU B N 1
ATOM 2237 C CA . GLU B 1 119 ? -11.719 5.719 -3.133 1 93.31 119 GLU B CA 1
ATOM 2238 C C . GLU B 1 119 ? -11.281 6.539 -1.923 1 93.31 119 GLU B C 1
ATOM 2240 O O . GLU B 1 119 ? -11.469 7.758 -1.892 1 93.31 119 GLU B O 1
ATOM 2245 N N . ASN B 1 120 ? -10.656 5.879 -0.971 1 96.19 120 ASN B N 1
ATOM 2246 C CA . ASN B 1 120 ? -10.352 6.547 0.29 1 96.19 120 ASN B CA 1
ATOM 2247 C C . ASN B 1 120 ? -8.852 6.754 0.464 1 96.19 120 ASN B C 1
ATOM 2249 O O . ASN B 1 120 ? -8.336 6.727 1.585 1 96.19 120 ASN B O 1
ATOM 2253 N N . THR B 1 121 ? -8.156 6.809 -0.568 1 95.19 121 THR B N 1
ATOM 2254 C CA . THR B 1 121 ? -6.715 7.02 -0.515 1 95.19 121 THR B CA 1
ATOM 2255 C C . THR B 1 121 ? -6.305 8.18 -1.415 1 95.19 121 THR B C 1
ATOM 2257 O O . THR B 1 121 ? -6.699 8.242 -2.582 1 95.19 121 THR B O 1
ATOM 2260 N N . ILE B 1 122 ? -5.621 9.07 -0.919 1 93.38 122 ILE B N 1
ATOM 2261 C CA . ILE B 1 122 ? -5.098 10.172 -1.722 1 93.38 122 ILE B CA 1
ATOM 2262 C C . ILE B 1 122 ? -3.58 10.234 -1.582 1 93.38 122 ILE B C 1
ATOM 2264 O O . ILE B 1 122 ? -3.006 9.609 -0.688 1 93.38 122 ILE B O 1
ATOM 2268 N N . PHE B 1 123 ? -3.023 10.953 -2.508 1 92.5 123 PHE B N 1
ATOM 2269 C CA . PHE B 1 123 ? -1.577 11.133 -2.525 1 92.5 123 PHE B CA 1
ATOM 2270 C C . PHE B 1 123 ? -1.199 12.523 -2.043 1 92.5 123 PHE B C 1
ATOM 2272 O O . PHE B 1 123 ? -1.707 13.523 -2.557 1 92.5 123 PHE B O 1
ATOM 2279 N N . VAL B 1 124 ? -0.296 12.547 -1.061 1 93.81 124 VAL B N 1
ATOM 2280 C CA . VAL B 1 124 ? 0.141 13.82 -0.509 1 93.81 124 VAL B CA 1
ATOM 2281 C C . VAL B 1 124 ? 1.632 13.766 -0.185 1 93.81 124 VAL B C 1
ATOM 2283 O O . VAL B 1 124 ? 2.191 12.68 -0.005 1 93.81 124 VAL B O 1
ATOM 2286 N N . PRO B 1 125 ? 2.248 14.867 -0.126 1 93.94 125 PRO B N 1
ATOM 2287 C CA . PRO B 1 125 ? 3.619 14.883 0.385 1 93.94 125 PRO B CA 1
ATOM 2288 C C . PRO B 1 125 ? 3.711 14.453 1.848 1 93.94 125 PRO B C 1
ATOM 2290 O O . PRO B 1 125 ? 2.725 14.547 2.584 1 93.94 125 PRO B O 1
ATOM 2293 N N . ARG B 1 126 ? 4.852 14.07 2.293 1 94.94 126 ARG B N 1
ATOM 2294 C CA . ARG B 1 126 ? 5.082 13.523 3.625 1 94.94 126 ARG B CA 1
ATOM 2295 C C . ARG B 1 126 ? 4.66 14.508 4.707 1 94.94 126 ARG B C 1
ATOM 2297 O O . ARG B 1 126 ? 4.027 14.125 5.691 1 94.94 126 ARG B O 1
ATOM 2304 N N . MET B 1 127 ? 4.945 15.75 4.559 1 97 127 MET B N 1
ATOM 2305 C CA . MET B 1 127 ? 4.637 16.734 5.602 1 97 127 MET B CA 1
ATOM 2306 C C . MET B 1 127 ? 3.127 16.906 5.75 1 97 127 MET B C 1
ATOM 2308 O O . MET B 1 127 ? 2.631 17.125 6.855 1 97 127 MET B O 1
ATOM 2312 N N . GLN B 1 128 ? 2.422 16.859 4.641 1 97.19 128 GLN B N 1
ATOM 2313 C CA . GLN B 1 128 ? 0.965 16.906 4.723 1 97.19 128 GLN B CA 1
ATOM 2314 C C . GLN B 1 128 ? 0.427 15.68 5.473 1 97.19 128 GLN B C 1
ATOM 2316 O O . GLN B 1 128 ? -0.444 15.812 6.332 1 97.19 128 GLN B O 1
ATOM 2321 N N . PHE B 1 129 ? 0.999 14.555 5.137 1 97.31 129 PHE B N 1
ATOM 2322 C CA . PHE B 1 129 ? 0.643 13.328 5.832 1 97.31 129 PHE B CA 1
ATOM 2323 C C . PHE B 1 129 ? 0.836 13.477 7.336 1 97.31 129 PHE B C 1
ATOM 2325 O O . PHE B 1 129 ? -0.063 13.164 8.117 1 97.31 129 PHE B O 1
ATOM 2332 N N . LEU B 1 130 ? 1.967 13.984 7.672 1 97.62 130 LEU B N 1
ATOM 2333 C CA . LEU B 1 130 ? 2.281 14.148 9.086 1 97.62 130 LEU B CA 1
ATOM 2334 C C . LEU B 1 130 ? 1.314 15.125 9.75 1 97.62 130 LEU B C 1
ATOM 2336 O O . LEU B 1 130 ? 0.847 14.875 10.867 1 97.62 130 LEU B O 1
ATOM 2340 N N . ALA B 1 131 ? 1.01 16.219 9.078 1 98.19 131 ALA B N 1
ATOM 2341 C CA . ALA B 1 131 ? 0.095 17.203 9.648 1 98.19 131 ALA B CA 1
ATOM 2342 C C . ALA B 1 131 ? -1.266 16.594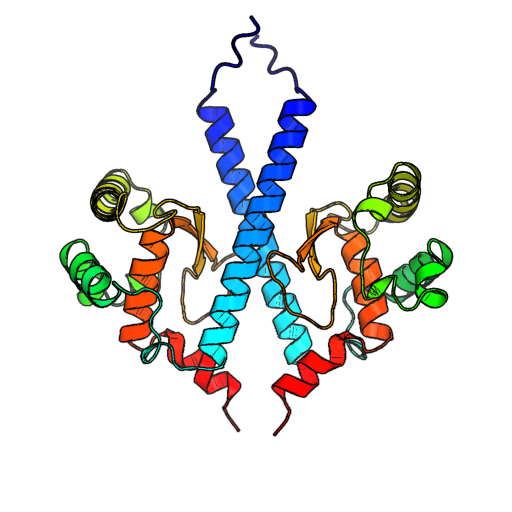 9.945 1 98.19 131 ALA B C 1
ATOM 2344 O O . ALA B 1 131 ? -1.788 16.734 11.055 1 98.19 131 ALA B O 1
ATOM 2345 N N . PHE B 1 132 ? -1.802 15.852 9.008 1 98.38 132 PHE B N 1
ATOM 2346 C CA . PHE B 1 132 ? -3.119 15.242 9.156 1 98.38 132 PHE B CA 1
ATOM 2347 C C . PHE B 1 132 ? -3.092 14.141 10.211 1 98.38 132 PHE B C 1
ATOM 2349 O O . PHE B 1 132 ? -3.938 14.109 11.109 1 98.38 132 PHE B O 1
ATOM 2356 N N . GLU B 1 133 ? -2.123 13.273 10.172 1 98.38 133 GLU B N 1
ATOM 2357 C CA . GLU B 1 133 ? -2.139 12.086 11.023 1 98.38 133 GLU B CA 1
ATOM 2358 C C . GLU B 1 133 ? -1.793 12.43 12.469 1 98.38 133 GLU B C 1
ATOM 2360 O O . GLU B 1 133 ? -2.312 11.812 13.398 1 98.38 133 GLU B O 1
ATOM 2365 N N . ILE B 1 134 ? -0.868 13.391 12.625 1 98.38 134 ILE B N 1
ATOM 2366 C CA . ILE B 1 134 ? -0.59 13.836 13.992 1 98.38 134 ILE B CA 1
ATOM 2367 C C . ILE B 1 134 ? -1.854 14.43 14.609 1 98.38 134 ILE B C 1
ATOM 2369 O O . ILE B 1 134 ? -2.201 14.109 15.75 1 98.38 134 ILE B O 1
ATOM 2373 N N . PHE B 1 135 ? -2.549 15.273 13.859 1 98.69 135 PHE B N 1
ATOM 2374 C CA . PHE B 1 135 ? -3.799 15.844 14.344 1 98.69 135 PHE B CA 1
ATOM 2375 C C . PHE B 1 135 ? -4.809 14.742 14.656 1 98.69 135 PHE B C 1
ATOM 2377 O O . PHE B 1 135 ? -5.41 14.727 15.727 1 98.69 135 PHE B O 1
ATOM 2384 N N . ARG B 1 136 ? -5 13.789 13.719 1 98.56 136 ARG B N 1
ATOM 2385 C CA . ARG B 1 136 ? -5.961 12.703 13.867 1 98.56 136 ARG B CA 1
ATOM 2386 C C . ARG B 1 136 ? -5.648 11.867 15.102 1 98.56 136 ARG B C 1
ATOM 2388 O O . ARG B 1 136 ? -6.555 11.492 15.852 1 98.56 136 ARG B O 1
ATOM 2395 N N . ASN B 1 137 ? -4.387 11.594 15.281 1 98.38 137 ASN B N 1
ATOM 2396 C CA . ASN B 1 137 ? -3.971 10.797 16.422 1 98.38 137 ASN B CA 1
ATOM 2397 C C . ASN B 1 137 ? -4.23 11.539 17.734 1 98.38 137 ASN B C 1
ATOM 2399 O O . ASN B 1 137 ? -4.781 10.961 18.688 1 98.38 137 ASN B O 1
ATOM 2403 N N . ARG B 1 138 ? -3.914 12.805 17.781 1 97.56 138 ARG B N 1
ATOM 2404 C CA . ARG B 1 138 ? -4.109 13.586 19 1 97.56 138 ARG B CA 1
ATOM 2405 C C . ARG B 1 138 ? -5.59 13.703 19.344 1 97.56 138 ARG B C 1
ATOM 2407 O O . ARG B 1 138 ? -5.949 13.859 20.516 1 97.56 138 ARG B O 1
ATOM 2414 N N . HIS B 1 139 ? -6.422 13.641 18.406 1 97.94 139 HIS B N 1
ATOM 2415 C CA . HIS B 1 139 ? -7.855 13.797 18.625 1 97.94 139 HIS B CA 1
ATOM 2416 C C . HIS B 1 139 ? -8.57 12.453 18.594 1 97.94 139 HIS B C 1
ATOM 2418 O O . HIS B 1 139 ? -9.789 12.398 18.391 1 97.94 139 HIS B O 1
ATOM 2424 N N . GLU B 1 140 ? -7.754 11.344 18.594 1 97.81 140 GLU B N 1
ATOM 2425 C CA . GLU B 1 140 ? -8.219 9.984 18.828 1 97.81 140 GLU B CA 1
ATOM 2426 C C . GLU B 1 140 ? -9.016 9.461 17.625 1 97.81 140 GLU B C 1
ATOM 2428 O O . GLU B 1 140 ? -9.859 8.578 17.781 1 97.81 140 GLU B O 1
ATOM 2433 N N . LEU B 1 141 ? -8.781 10.047 16.531 1 97.62 141 LEU B N 1
ATOM 2434 C CA . LEU B 1 141 ? -9.555 9.672 15.352 1 97.62 141 LEU B CA 1
ATOM 2435 C C . LEU B 1 141 ? -9.102 8.32 14.812 1 97.62 141 LEU B C 1
ATOM 2437 O O . LEU B 1 141 ? -9.812 7.688 14.031 1 97.62 141 LEU B O 1
ATOM 2441 N N . ASN B 1 142 ? -7.914 7.836 15.211 1 97.88 142 ASN B N 1
ATOM 2442 C CA . ASN B 1 142 ? -7.402 6.551 14.75 1 97.88 142 ASN B CA 1
ATOM 2443 C C . ASN B 1 142 ? -7.527 5.477 15.828 1 97.88 142 ASN B C 1
ATOM 2445 O O . ASN B 1 142 ? -7.191 4.312 15.586 1 97.88 142 ASN B O 1
ATOM 2449 N N . ASP B 1 143 ? -8.047 5.781 16.984 1 97.62 143 ASP B N 1
ATOM 2450 C CA . ASP B 1 143 ? -8.023 4.863 18.109 1 97.62 143 ASP B CA 1
ATOM 2451 C C . ASP B 1 143 ? -8.938 3.666 17.875 1 97.62 143 ASP B C 1
ATOM 2453 O O . ASP B 1 143 ? -8.781 2.619 18.5 1 97.62 143 ASP B O 1
ATOM 2457 N N . TRP B 1 144 ? -9.898 3.867 16.984 1 96.19 144 TRP B N 1
ATOM 2458 C CA . TRP B 1 144 ? -10.82 2.777 16.703 1 96.19 144 TRP B CA 1
ATOM 2459 C C . TRP B 1 144 ? -10.078 1.562 16.156 1 96.19 144 TRP B C 1
ATOM 2461 O O . TRP B 1 144 ? -10.523 0.425 16.328 1 96.19 144 TRP B O 1
ATOM 2471 N N . ILE B 1 145 ? -8.984 1.752 15.484 1 94 145 ILE B N 1
ATOM 2472 C CA . ILE B 1 145 ? -8.219 0.66 14.891 1 94 145 ILE B CA 1
ATOM 2473 C C . ILE B 1 145 ? -7.688 -0.258 15.992 1 94 145 ILE B C 1
ATOM 2475 O O . ILE B 1 145 ? -7.84 -1.479 15.914 1 94 145 ILE B O 1
ATOM 2479 N N . TYR B 1 146 ? -7.094 0.383 16.969 1 94.88 146 TYR B N 1
ATOM 2480 C CA . TYR B 1 146 ? -6.641 -0.365 18.141 1 94.88 146 TYR B CA 1
ATOM 2481 C C . TYR B 1 146 ? -7.805 -1.078 18.812 1 94.88 146 TYR B C 1
ATOM 2483 O O . TYR B 1 146 ? -7.707 -2.262 19.141 1 94.88 146 TYR B O 1
ATOM 2491 N N . ASN B 1 147 ? -8.898 -0.341 19.016 1 94.5 147 ASN B N 1
ATOM 2492 C CA . ASN B 1 147 ? -10.062 -0.892 19.703 1 94.5 147 ASN B CA 1
ATOM 2493 C C . ASN B 1 147 ? -10.641 -2.092 18.953 1 94.5 147 ASN B C 1
ATOM 2495 O O . ASN B 1 147 ? -11.031 -3.086 19.578 1 94.5 147 ASN B O 1
ATOM 2499 N N . ASN B 1 148 ? -10.664 -2.021 17.688 1 89.44 148 ASN B N 1
ATOM 2500 C CA . ASN B 1 148 ? -11.195 -3.111 16.875 1 89.44 148 ASN B CA 1
ATOM 2501 C C . ASN B 1 148 ? -10.297 -4.344 16.938 1 89.44 148 ASN B C 1
ATOM 2503 O O . ASN B 1 148 ? -10.789 -5.477 16.906 1 89.44 148 ASN B O 1
ATOM 2507 N N . ALA B 1 149 ? -9 -4.105 17 1 85.25 149 ALA B N 1
ATOM 2508 C CA . ALA B 1 149 ? -8.039 -5.203 17.031 1 85.25 149 ALA B CA 1
ATOM 2509 C C . ALA B 1 149 ? -8.047 -5.902 18.391 1 85.25 149 ALA B C 1
ATOM 2511 O O . ALA B 1 149 ? -7.586 -7.039 18.516 1 85.25 149 ALA B O 1
ATOM 2512 N N . HIS B 1 150 ? -8.562 -5.23 19.391 1 84.94 150 HIS B N 1
ATOM 2513 C CA . HIS B 1 150 ? -8.523 -5.77 20.75 1 84.94 150 HIS B CA 1
ATOM 2514 C C . HIS B 1 150 ? -9.93 -5.93 21.312 1 84.94 150 HIS B C 1
ATOM 2516 O O . HIS B 1 150 ? -10.102 -6.066 22.531 1 84.94 150 HIS B O 1
ATOM 2522 N N . LYS B 1 151 ? -10.875 -5.641 20.5 1 75.19 151 LYS B N 1
ATOM 2523 C CA . LYS B 1 151 ? -12.242 -5.875 20.969 1 75.19 151 LYS B CA 1
ATOM 2524 C C . LYS B 1 151 ? -12.477 -7.355 21.25 1 75.19 151 LYS B C 1
ATOM 2526 O O . LYS B 1 151 ? -12.133 -8.211 20.438 1 75.19 151 LYS B O 1
ATOM 2531 N N . ASN B 1 152 ? -12.055 -8.008 22.469 1 53.5 152 ASN B N 1
ATOM 2532 C CA . ASN B 1 152 ? -12.562 -9.289 22.953 1 53.5 152 ASN B CA 1
ATOM 2533 C C . ASN B 1 152 ? -14.086 -9.352 22.844 1 53.5 152 ASN B C 1
ATOM 2535 O O . ASN B 1 152 ? -14.766 -8.336 22.984 1 53.5 152 ASN B O 1
#

Foldseek 3Di:
DPCPPPDVVVVVVVVVVVVVLVVVQVVVQVVVLVVCQADQLLPDDPDPCLVVLQVLLCVLPVCLVVPVLCLAAPDVCCCPDPVNVVSVCVSLVVCPPPDPQQFPKYKDFNGLLDGDDPVGIDIGGNSVRSNSSSSCSNVRVSNVSNCVSPVD/DPCPPPDVVVVVVVVVVVVVLVVVQVVVQVVVLVVCQADQLLPDDPDPCLVVLQVLLCVLPVCLVVPVLCLAAPDVCCCPDPVNVVSVCVSLVVCPPPDPQQFPKYKDFNGLLDGDDPVGIDIGGNSVRSNSSSSCSNVRVSNVSNCVSPVD

Nearest PDB structures (foldseek):
  2jyn-assembly1_A  TM=8.683E-01  e=7.577E-12  Saccharomyces cerevisiae
  2jyn-assembly1_A  TM=8.679E-01  e=7.577E-12  Saccharomyces cerevisiae

pLDDT: mean 90.19, std 13.22, range [28.02, 98.69]

Radius of gyration: 21.51 Å; Cα contacts (8 Å, |Δi|>4): 376; chains: 2; bounding box: 38×59×58 Å

Sequence (304 aa):
MSLNTFNAETAENLEDIEKQFAVKAVAHAQTYMTILSKRKGSELRLTPKDDEIYDHAVTAFPEFLTDPNFATHIDEDKMKSQEGKKRWREFMNTYEKTVEDFNFGTLLRADPSEDYTEENTIFVPRMQFLAFEIFRNRHELNDWIYNNAHKNMSLNTFNAETAENLEDIEKQFAVKAVAHAQTYMTILSKRKGSELRLTPKDDEIYDHAVTAFPEFLTDPNFATHIDEDKMKSQEGKKRWREFMNTYEKTVEDFNFGTLLRADPSEDYTEENTIFVPRMQFLAFEIFRNRHELNDWIYNNAHKN

Secondary structure (DSSP, 8-state):
-------HHHHHHHHHHHHHHHHHHHHHHHHHHHHHHHS-GGG--SSTTHHHHHHHHHHH-THHHH-TTTTTS--HHHHTSHHHHHHHHHHHHTTTTTSTTTT-EEEEESSTTS---SSSEEEEEHHHHHHHHHHHHHTTTTHHHHHHHS--/-------HHHHHHHHHHHHHHHHHHHHHHHHHHHHHHHS-GGG--SSTTHHHHHHHHHHH-THHHH-TTTTTS--HHHHTSHHHHHHHHHHHHTTTTTSTTTT-EEEEESSTTS---SSSEEEEEHHHHHHHHHHHHHTTTTHHHHHHHS--

Solvent-accessible surface area (backbone atoms only — not comparable to full-atom values): 16390 Å² total; per-residue (Å²): 130,84,76,81,66,86,46,66,66,58,51,50,52,49,50,50,49,42,49,53,48,32,36,48,38,34,17,49,53,47,49,51,53,52,50,26,38,76,36,45,24,57,75,61,76,90,50,96,51,47,69,59,45,43,55,48,43,43,66,76,39,48,46,59,76,75,30,82,45,51,68,44,52,51,55,64,67,57,49,66,29,74,67,31,40,50,54,51,47,59,60,46,57,73,32,60,88,76,33,83,63,37,73,36,80,33,74,36,53,30,29,58,87,48,66,58,31,65,87,26,40,41,82,37,33,33,44,57,46,48,42,47,49,52,47,33,12,70,68,45,52,37,27,60,47,18,47,63,64,59,61,125,131,85,76,81,67,85,47,64,68,59,52,50,52,50,49,51,49,42,47,53,49,32,36,48,40,34,17,48,54,46,50,51,54,51,49,26,38,76,36,44,26,56,75,60,74,91,50,98,51,47,68,60,45,43,54,48,41,43,65,76,38,47,46,59,76,74,30,84,45,51,70,45,52,51,55,65,66,57,49,65,28,74,68,33,40,51,54,51,47,60,59,45,58,74,32,60,89,76,34,82,65,36,72,36,79,32,74,35,52,31,29,58,87,48,66,58,30,66,88,26,39,41,81,37,34,33,44,58,45,47,42,48,50,52,48,35,12,67,68,46,52,38,29,59,47,18,48,64,62,62,60,124

InterPro domains:
  IPR008476 Protein PBDC1, metazoa/fungi [PTHR13410] (4-151)
  IPR021148 Polysaccharide biosynthesis domain [PF04669] (17-146)
  IPR023139 PBDC1-like domain superfamily [G3DSA:1.10.3560.10] (13-149)